Protein AF-B8C5L3-F1 (afdb_monomer_lite)

Radius of gyration: 21.25 Å; chains: 1; bounding box: 44×65×57 Å

Foldseek 3Di:
DLVVVQCVLVVVVVVPPDDPDDPVRVVVVVVVVVVVVVVLQVCCCVPVVDPPVQVSLVVVVVVVLQQPDPVPPDDDDDDVVPDPSQDKAKAKEFLDQADDPVCCPPPVCVVCVVVVRVVSVVVQVVLVPDPDRHHYHNDDDLVNVQVQLQDPQKKKKFKFQVCLLQDPPPPPPDDDDDDDPDPPPPPDTDIFIKMFNHKDLDPVLVVQQVVSDNDPDPLPDSIWTWIDGVVPPRDIHTHGSVSRVCRLPDPPRSSIMMMIGRDDD

Structure (mmCIF, N/CA/C/O backbone):
data_AF-B8C5L3-F1
#
_entry.id   AF-B8C5L3-F1
#
loop_
_atom_site.group_PDB
_atom_site.id
_atom_site.type_symbol
_atom_site.label_atom_id
_atom_site.label_alt_id
_atom_site.label_comp_id
_atom_site.label_asym_id
_atom_site.label_entity_id
_atom_site.label_seq_id
_atom_site.pdbx_PDB_ins_code
_atom_site.Cartn_x
_atom_site.Cartn_y
_atom_site.Cartn_z
_atom_site.occupancy
_atom_site.B_iso_or_equiv
_atom_site.auth_seq_id
_atom_site.auth_comp_id
_atom_site.auth_asym_id
_atom_site.auth_atom_id
_atom_site.pdbx_PDB_model_num
ATOM 1 N N . MET A 1 1 ? -6.303 -7.642 16.955 1.00 32.31 1 MET A N 1
ATOM 2 C CA . MET A 1 1 ? -5.004 -8.244 17.330 1.00 32.31 1 MET A CA 1
ATOM 3 C C . MET A 1 1 ? -3.845 -7.453 16.753 1.00 32.31 1 MET A C 1
ATOM 5 O O . MET A 1 1 ? -3.130 -6.898 17.554 1.00 32.31 1 MET A O 1
ATOM 9 N N . ILE A 1 2 ? -3.718 -7.249 15.437 1.00 29.06 2 ILE A N 1
ATOM 10 C CA . ILE A 1 2 ? -2.648 -6.394 14.865 1.00 29.06 2 ILE A CA 1
ATOM 11 C C . ILE A 1 2 ? -2.724 -4.934 15.353 1.00 29.06 2 ILE A C 1
ATOM 13 O O . ILE A 1 2 ? -1.724 -4.358 15.757 1.00 29.06 2 ILE A O 1
ATOM 17 N N . LEU A 1 3 ? -3.929 -4.359 15.439 1.00 30.22 3 LEU A N 1
ATOM 18 C CA . LEU A 1 3 ? -4.162 -3.069 16.108 1.00 30.22 3 LEU A CA 1
ATOM 19 C C . LEU A 1 3 ? -3.767 -3.067 17.597 1.00 30.22 3 LEU A C 1
ATOM 21 O O . LEU A 1 3 ? -3.409 -2.023 18.122 1.00 30.22 3 LEU A O 1
ATOM 25 N N . HIS A 1 4 ? -3.824 -4.219 18.274 1.00 33.34 4 HIS A N 1
ATOM 26 C CA . HIS A 1 4 ? -3.345 -4.365 19.651 1.00 33.34 4 HIS A CA 1
ATOM 27 C C . HIS A 1 4 ? -1.810 -4.453 19.681 1.00 33.34 4 HIS A C 1
ATOM 29 O O . HIS A 1 4 ? -1.216 -3.799 20.527 1.00 33.34 4 HIS A O 1
ATOM 35 N N . TRP A 1 5 ? -1.196 -5.154 18.717 1.00 31.75 5 TRP A N 1
ATOM 36 C CA . TRP A 1 5 ? 0.258 -5.269 18.521 1.00 31.75 5 TRP A CA 1
ATOM 37 C C . TRP A 1 5 ? 0.921 -3.928 18.174 1.00 31.75 5 TRP A C 1
ATOM 39 O O . TRP A 1 5 ? 2.041 -3.663 18.584 1.00 31.75 5 TRP A O 1
ATOM 49 N N . LEU A 1 6 ? 0.216 -3.046 17.455 1.00 31.67 6 LEU A N 1
ATOM 50 C CA . LEU A 1 6 ? 0.706 -1.704 17.114 1.00 31.67 6 LEU A CA 1
ATOM 51 C C . LEU A 1 6 ? 0.367 -0.641 18.176 1.00 31.67 6 LEU A C 1
ATOM 53 O O . LEU A 1 6 ? 1.009 0.408 18.203 1.00 31.67 6 LEU A O 1
ATOM 57 N N . ARG A 1 7 ? -0.629 -0.889 19.044 1.00 34.06 7 ARG A N 1
ATOM 58 C CA . ARG A 1 7 ? -0.987 0.002 20.168 1.00 34.06 7 ARG A CA 1
ATOM 59 C C . ARG A 1 7 ? -0.138 -0.224 21.418 1.00 34.06 7 ARG A C 1
ATOM 61 O O . ARG A 1 7 ? 0.075 0.728 22.159 1.00 34.06 7 ARG A O 1
ATOM 68 N N . THR A 1 8 ? 0.396 -1.424 21.646 1.00 35.94 8 THR A N 1
ATOM 69 C CA . THR A 1 8 ? 1.257 -1.719 22.811 1.00 35.94 8 THR A CA 1
ATOM 70 C C . THR A 1 8 ? 2.511 -0.839 22.871 1.00 35.94 8 THR A C 1
ATOM 72 O O . THR A 1 8 ? 2.948 -0.472 23.960 1.00 35.94 8 THR A O 1
ATOM 75 N N . ASP A 1 9 ? 3.023 -0.379 21.727 1.00 37.62 9 ASP A N 1
ATOM 76 C CA . ASP A 1 9 ? 4.113 0.609 21.676 1.00 37.62 9 ASP A CA 1
ATOM 77 C C . ASP A 1 9 ? 3.671 2.033 22.044 1.00 37.62 9 ASP A C 1
ATOM 79 O O . ASP A 1 9 ? 4.483 2.858 22.470 1.00 37.62 9 ASP A O 1
ATOM 83 N N . THR A 1 10 ? 2.384 2.345 21.880 1.00 39.00 10 THR A N 1
ATOM 84 C CA . THR A 1 10 ? 1.815 3.662 22.198 1.00 39.00 10 THR A CA 1
ATOM 85 C C . THR A 1 10 ? 1.387 3.744 23.664 1.00 39.00 10 THR A C 1
ATOM 87 O O . THR A 1 10 ? 1.669 4.748 24.317 1.00 39.00 10 THR A O 1
ATOM 90 N N . ASP A 1 11 ? 0.819 2.668 24.214 1.00 40.22 11 ASP A N 1
ATOM 91 C CA . ASP A 1 11 ? 0.394 2.586 25.621 1.00 40.22 11 ASP A CA 1
ATOM 92 C C . ASP A 1 11 ? 1.587 2.482 26.595 1.00 40.22 11 ASP A C 1
ATOM 94 O O . ASP A 1 11 ? 1.496 2.905 27.748 1.00 40.22 11 ASP A O 1
ATOM 98 N N . ASN A 1 12 ? 2.768 2.063 26.122 1.00 38.41 12 ASN A N 1
ATOM 99 C CA . ASN A 1 12 ? 4.022 2.170 26.880 1.00 38.41 12 ASN A CA 1
ATOM 100 C C . ASN A 1 12 ? 4.461 3.627 27.157 1.00 38.41 12 ASN A C 1
ATOM 102 O O . ASN A 1 12 ? 5.391 3.849 27.935 1.00 38.41 12 ASN A O 1
ATOM 106 N N . GLN A 1 13 ? 3.792 4.642 26.590 1.00 44.34 13 GLN A N 1
ATOM 107 C CA . GLN A 1 13 ? 3.989 6.035 27.010 1.00 44.34 13 GLN A CA 1
ATOM 108 C C . GLN A 1 13 ? 3.262 6.396 28.314 1.00 44.34 13 GLN A C 1
ATOM 110 O O . GLN A 1 13 ? 3.681 7.355 28.964 1.00 44.34 13 GLN A O 1
ATOM 115 N N . GLU A 1 14 ? 2.267 5.625 28.772 1.00 40.59 14 GLU A N 1
ATOM 116 C CA . GLU A 1 14 ? 1.667 5.837 30.103 1.00 40.59 14 GLU A CA 1
ATOM 117 C C . GLU A 1 14 ? 2.561 5.336 31.254 1.00 40.59 14 GLU A C 1
ATOM 119 O O . GLU A 1 14 ? 2.356 5.705 32.413 1.00 40.59 14 GLU A O 1
ATOM 124 N N . LEU A 1 15 ? 3.636 4.600 30.945 1.00 40.38 15 LEU A N 1
ATOM 125 C CA . LEU A 1 15 ? 4.707 4.260 31.890 1.00 40.38 15 LEU A CA 1
ATOM 126 C C . LEU A 1 15 ? 5.777 5.359 32.035 1.00 40.38 15 LEU A C 1
ATOM 128 O O . LEU A 1 15 ? 6.703 5.204 32.830 1.00 40.38 15 LEU A O 1
ATOM 132 N N . LYS A 1 16 ? 5.622 6.530 31.392 1.00 45.19 16 LYS A N 1
ATOM 133 C CA . LYS A 1 16 ? 6.432 7.739 31.672 1.00 45.19 16 LYS A CA 1
ATOM 134 C C . LYS A 1 16 ? 6.068 8.420 33.002 1.00 45.19 16 LYS A C 1
ATOM 136 O O . LYS A 1 16 ? 6.061 9.646 33.113 1.00 45.19 16 LYS A O 1
ATOM 141 N N . LYS A 1 17 ? 5.810 7.642 34.052 1.00 44.53 17 LYS A N 1
ATOM 142 C CA . LYS A 1 17 ? 5.879 8.135 35.429 1.00 44.53 17 LYS A CA 1
ATOM 143 C C . LYS A 1 17 ? 7.290 7.896 35.969 1.00 44.53 17 LYS A C 1
ATOM 145 O O . LYS A 1 17 ? 7.552 6.887 36.605 1.00 44.53 17 LYS A O 1
ATOM 150 N N . GLY A 1 18 ? 8.169 8.876 35.751 1.00 48.59 18 GLY A N 1
ATOM 151 C CA . GLY A 1 18 ? 9.203 9.211 36.738 1.00 48.59 18 GLY A CA 1
ATOM 152 C C . GLY A 1 18 ? 10.613 8.637 36.585 1.00 48.59 18 GLY A C 1
ATOM 153 O O . GLY A 1 18 ? 11.328 8.636 37.580 1.00 48.59 18 GLY A O 1
ATOM 154 N N . ASN A 1 19 ? 11.058 8.215 35.399 1.00 50.31 19 ASN A N 1
ATOM 155 C CA . ASN A 1 19 ? 12.483 7.925 35.196 1.00 50.31 19 ASN A CA 1
ATOM 156 C C . ASN A 1 19 ? 13.196 9.167 34.645 1.00 50.31 19 ASN A C 1
ATOM 158 O O . ASN A 1 19 ? 13.163 9.431 33.445 1.00 50.31 19 ASN A O 1
ATOM 162 N N . ASN A 1 20 ? 13.818 9.938 35.542 1.00 64.06 20 ASN A N 1
ATOM 163 C CA . ASN A 1 20 ? 14.815 10.947 35.187 1.00 64.06 20 ASN A CA 1
ATOM 164 C C . ASN A 1 20 ? 16.084 10.216 34.730 1.00 64.06 20 ASN A C 1
ATOM 166 O O . ASN A 1 20 ? 16.985 10.000 35.537 1.00 64.06 20 ASN A O 1
ATOM 170 N N . LEU A 1 21 ? 16.112 9.783 33.470 1.00 72.69 21 LEU A N 1
ATOM 171 C CA . LEU A 1 21 ? 17.348 9.327 32.839 1.00 72.69 21 LEU A CA 1
ATOM 172 C C . LEU A 1 21 ? 18.332 10.497 32.810 1.00 72.69 21 LEU A C 1
ATOM 174 O O . LEU A 1 21 ? 17.928 11.636 32.546 1.00 72.69 21 LEU A O 1
ATOM 178 N N . THR A 1 22 ? 19.598 10.229 33.110 1.00 84.75 22 THR A N 1
ATOM 179 C CA . THR A 1 22 ? 20.646 11.242 32.952 1.00 84.75 22 THR A CA 1
ATOM 180 C C . THR A 1 22 ? 20.885 11.515 31.466 1.00 84.75 22 THR A C 1
ATOM 182 O O . THR A 1 22 ? 20.567 10.685 30.611 1.00 84.75 22 THR A O 1
ATOM 185 N N . ASP A 1 23 ? 21.446 12.681 31.137 1.00 81.44 23 ASP A N 1
ATOM 186 C CA . ASP A 1 23 ? 21.795 13.016 29.749 1.00 81.44 23 ASP A CA 1
ATOM 187 C C . ASP A 1 23 ? 22.725 11.945 29.138 1.00 81.44 23 ASP A C 1
ATOM 189 O O . ASP A 1 23 ? 22.491 11.499 28.018 1.00 81.44 23 ASP A O 1
ATOM 193 N N . ASP A 1 24 ? 23.657 11.404 29.933 1.00 83.31 24 ASP A N 1
ATOM 194 C CA . ASP A 1 24 ? 24.550 10.306 29.532 1.00 83.31 24 ASP A CA 1
ATOM 195 C C . ASP A 1 24 ? 23.800 9.004 29.171 1.00 83.31 24 ASP A C 1
ATOM 197 O O . ASP A 1 24 ? 24.206 8.269 28.268 1.00 83.31 24 ASP A O 1
ATOM 201 N N . GLU A 1 25 ? 22.699 8.686 29.863 1.00 82.31 25 GLU A N 1
ATOM 202 C CA . GLU A 1 25 ? 21.886 7.497 29.567 1.00 82.31 25 GLU A CA 1
ATOM 203 C C . GLU A 1 25 ? 21.057 7.679 28.290 1.00 82.31 25 GLU A C 1
ATOM 205 O O . GLU A 1 25 ? 20.865 6.722 27.534 1.00 82.31 25 GLU A O 1
ATOM 210 N N . ASN A 1 26 ? 20.585 8.901 28.024 1.00 75.06 26 ASN A N 1
ATOM 211 C CA . ASN A 1 26 ? 19.894 9.222 26.776 1.00 75.06 26 ASN A CA 1
ATOM 212 C C . ASN A 1 26 ? 20.846 9.151 25.577 1.00 75.06 26 ASN A C 1
ATOM 214 O O . ASN A 1 26 ? 20.480 8.562 24.558 1.00 75.06 26 ASN A O 1
ATOM 218 N N . ASP A 1 27 ? 22.064 9.675 25.713 1.00 81.06 27 ASP A N 1
ATOM 219 C CA . ASP A 1 27 ? 23.077 9.632 24.655 1.00 81.06 27 ASP A CA 1
ATOM 220 C C . ASP A 1 27 ? 23.478 8.185 24.330 1.00 81.06 27 ASP A C 1
ATOM 222 O O . ASP A 1 27 ? 23.465 7.782 23.166 1.00 81.06 27 ASP A O 1
ATOM 226 N N . ALA A 1 28 ? 23.689 7.343 25.348 1.00 81.94 28 ALA A N 1
ATOM 227 C CA . ALA A 1 28 ? 23.986 5.924 25.144 1.00 81.94 28 ALA A CA 1
ATOM 228 C C . ALA A 1 28 ? 22.843 5.156 24.445 1.00 81.94 28 ALA A C 1
ATOM 230 O O . ALA A 1 28 ? 23.089 4.232 23.662 1.00 81.94 28 ALA A O 1
ATOM 231 N N . LEU A 1 29 ? 21.582 5.515 24.713 1.00 71.38 29 LEU A N 1
ATOM 232 C CA . LEU A 1 29 ? 20.425 4.928 24.030 1.00 71.38 29 LEU A CA 1
ATOM 233 C C . LEU A 1 29 ? 20.335 5.371 22.566 1.00 71.38 29 LEU A C 1
ATOM 235 O O . LEU A 1 29 ? 19.998 4.549 21.709 1.00 71.38 29 LEU A O 1
ATOM 239 N N . ILE A 1 30 ? 20.639 6.638 22.280 1.00 73.38 30 ILE A N 1
ATOM 240 C CA . ILE A 1 30 ? 20.675 7.181 20.917 1.00 73.38 30 ILE A CA 1
ATOM 241 C C . ILE A 1 30 ? 21.791 6.510 20.113 1.00 73.38 30 ILE A C 1
ATOM 243 O O . ILE A 1 30 ? 21.533 6.029 19.009 1.00 73.38 30 ILE A O 1
ATOM 247 N N . ASP A 1 31 ? 22.992 6.396 20.676 1.00 77.81 31 ASP A N 1
ATOM 248 C CA . ASP A 1 31 ? 24.128 5.744 20.019 1.00 77.81 31 ASP A CA 1
ATOM 249 C C . ASP A 1 31 ? 23.832 4.278 19.708 1.00 77.81 31 ASP A C 1
ATOM 251 O O . ASP A 1 31 ? 24.015 3.828 18.577 1.00 77.81 31 ASP A O 1
ATOM 255 N N . LYS A 1 32 ? 23.256 3.545 20.666 1.00 76.06 32 LYS A N 1
ATOM 256 C CA . LYS A 1 32 ? 22.853 2.153 20.448 1.00 76.06 32 LYS A CA 1
ATOM 257 C C . LYS A 1 32 ? 21.780 2.014 19.363 1.00 76.06 32 LYS A C 1
ATOM 259 O O . LYS A 1 32 ? 21.830 1.069 18.575 1.00 76.06 32 LYS A O 1
ATOM 264 N N . ALA A 1 33 ? 20.809 2.928 19.311 1.00 65.00 33 ALA A N 1
ATOM 2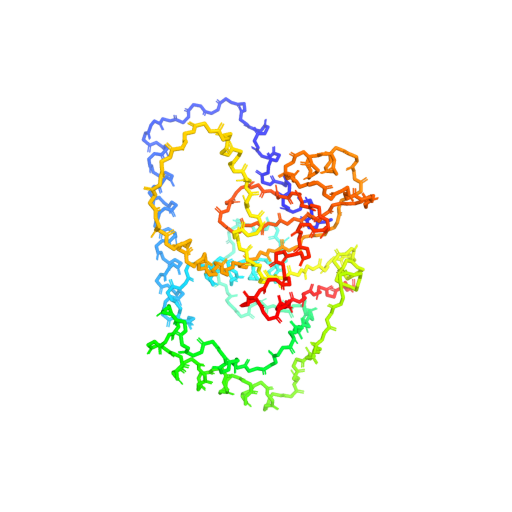65 C CA . ALA A 1 33 ? 19.790 2.938 18.261 1.00 65.00 33 ALA A CA 1
ATOM 266 C C . ALA A 1 33 ? 20.406 3.215 16.879 1.00 65.00 33 ALA A C 1
ATOM 268 O O . ALA A 1 33 ? 20.063 2.537 15.909 1.00 65.00 33 ALA A O 1
ATOM 269 N N . ASN A 1 34 ? 21.359 4.146 16.802 1.00 66.25 34 ASN A N 1
ATOM 270 C CA . ASN A 1 34 ? 22.087 4.465 15.575 1.00 66.25 34 ASN A CA 1
ATOM 271 C C . ASN A 1 34 ? 22.960 3.290 15.102 1.00 66.25 34 ASN A C 1
ATOM 273 O O . ASN A 1 34 ? 23.005 3.004 13.906 1.00 66.25 34 ASN A O 1
ATOM 277 N N . GLU A 1 35 ? 23.627 2.577 16.017 1.00 75.00 35 GLU A N 1
ATOM 278 C CA . GLU A 1 35 ? 24.417 1.379 15.700 1.00 75.00 35 GLU A CA 1
ATOM 279 C C . GLU A 1 35 ? 23.550 0.241 15.149 1.00 75.00 35 GLU A C 1
ATOM 281 O O . GLU A 1 35 ? 23.911 -0.373 14.141 1.00 75.00 35 GLU A O 1
ATOM 286 N N . LEU A 1 36 ? 22.395 -0.017 15.773 1.00 67.69 36 LEU A N 1
ATOM 287 C CA . LEU A 1 36 ? 21.408 -0.988 15.286 1.00 67.69 36 LEU A CA 1
ATOM 288 C C . LEU A 1 36 ? 20.934 -0.624 13.875 1.00 67.69 36 LEU A C 1
ATOM 290 O O . LEU A 1 36 ? 21.033 -1.449 12.966 1.00 67.69 36 LEU A O 1
ATOM 294 N N . GLN A 1 37 ? 20.534 0.633 13.670 1.00 64.00 37 GLN A N 1
ATOM 295 C CA . GLN A 1 37 ? 20.099 1.126 12.364 1.00 64.00 37 GLN A CA 1
ATOM 296 C C . GLN A 1 37 ? 21.215 1.023 11.309 1.00 64.00 37 GLN A C 1
ATOM 298 O O . GLN A 1 37 ? 20.968 0.689 10.148 1.00 64.00 37 GLN A O 1
ATOM 303 N N . HIS A 1 38 ? 22.469 1.287 11.684 1.00 71.81 38 HIS A N 1
ATOM 304 C CA . HIS A 1 38 ? 23.610 1.139 10.784 1.00 71.81 38 HIS A CA 1
ATOM 305 C C . HIS A 1 38 ? 23.859 -0.328 10.405 1.00 71.81 38 HIS A C 1
ATOM 307 O O . HIS A 1 38 ? 24.056 -0.632 9.226 1.00 71.81 38 HIS A O 1
ATOM 313 N N . ALA A 1 39 ? 23.819 -1.243 11.376 1.00 70.69 39 ALA A N 1
ATOM 314 C CA . ALA A 1 39 ? 24.000 -2.672 11.138 1.00 70.69 39 ALA A CA 1
ATOM 315 C C . ALA A 1 39 ? 22.904 -3.248 10.222 1.00 70.69 39 ALA A C 1
ATOM 317 O O . ALA A 1 39 ? 23.218 -3.998 9.292 1.00 70.69 39 ALA A O 1
ATOM 318 N N . GLU A 1 40 ? 21.647 -2.848 10.430 1.00 61.69 40 GLU A N 1
ATOM 319 C CA . GLU A 1 40 ? 20.509 -3.206 9.572 1.00 61.69 40 GLU A CA 1
ATOM 320 C C . GLU A 1 40 ? 20.707 -2.698 8.137 1.00 61.69 40 GLU A C 1
ATOM 322 O O . GLU A 1 40 ? 20.600 -3.470 7.180 1.00 61.69 40 GLU A O 1
ATOM 327 N N . ASN A 1 41 ? 21.107 -1.432 7.978 1.00 57.19 41 ASN A N 1
ATOM 328 C CA . ASN A 1 41 ? 21.406 -0.842 6.671 1.00 57.19 41 ASN A CA 1
ATOM 329 C C . ASN A 1 41 ? 22.510 -1.601 5.918 1.00 57.19 41 ASN A C 1
ATOM 331 O O . ASN A 1 41 ? 22.390 -1.858 4.717 1.00 57.19 41 ASN A O 1
ATOM 335 N N . VAL A 1 42 ? 23.589 -1.981 6.608 1.00 68.25 42 VAL A N 1
ATOM 336 C CA . VAL A 1 42 ? 24.700 -2.739 6.012 1.00 68.25 42 VAL A CA 1
ATOM 337 C C . VAL A 1 42 ? 24.260 -4.147 5.607 1.00 68.25 42 VAL A C 1
ATOM 339 O O . VAL A 1 42 ? 24.597 -4.596 4.508 1.00 68.25 42 VAL A O 1
ATOM 342 N N . TRP A 1 43 ? 23.498 -4.843 6.457 1.00 69.62 43 TRP A N 1
ATOM 343 C CA . TRP A 1 43 ? 22.955 -6.164 6.139 1.00 69.62 43 TRP A CA 1
ATOM 344 C C . TRP A 1 43 ? 22.053 -6.103 4.899 1.00 69.62 43 TRP A C 1
ATOM 346 O O . TRP A 1 43 ? 22.265 -6.851 3.945 1.00 69.62 43 TRP A O 1
ATOM 356 N N . MET A 1 44 ? 21.125 -5.151 4.841 1.00 53.34 44 MET A N 1
ATOM 357 C CA . MET A 1 44 ? 20.193 -5.007 3.721 1.00 53.34 44 MET A CA 1
ATOM 358 C C . MET A 1 44 ? 20.878 -4.673 2.399 1.00 53.34 44 MET A C 1
ATOM 360 O O . MET A 1 44 ? 20.590 -5.309 1.382 1.00 53.34 44 MET A O 1
ATOM 364 N N . LYS A 1 45 ? 21.830 -3.732 2.398 1.00 57.09 45 LYS A N 1
ATOM 365 C CA . LYS A 1 45 ? 22.620 -3.438 1.193 1.00 57.09 45 LYS A CA 1
ATOM 366 C C . LYS A 1 45 ? 23.367 -4.676 0.706 1.00 57.09 45 LYS A C 1
ATOM 368 O O . LYS A 1 45 ? 23.445 -4.916 -0.496 1.00 57.09 45 LYS A O 1
ATOM 373 N N . LYS A 1 46 ? 23.894 -5.476 1.636 1.00 60.78 46 LYS A N 1
ATOM 374 C CA . LYS A 1 46 ? 24.673 -6.676 1.323 1.00 60.78 46 LYS A CA 1
ATOM 375 C C . LYS A 1 46 ? 23.818 -7.845 0.826 1.00 60.78 46 LYS A C 1
ATOM 377 O O . LYS A 1 46 ? 24.257 -8.544 -0.082 1.00 60.78 46 LYS A O 1
ATOM 382 N N . TYR A 1 47 ? 22.654 -8.088 1.427 1.00 50.31 47 TYR A N 1
ATOM 383 C CA . TYR A 1 47 ? 21.863 -9.302 1.183 1.00 50.31 47 TYR A CA 1
ATOM 384 C C . TYR A 1 47 ? 20.614 -9.066 0.332 1.00 50.31 47 TYR A C 1
ATOM 386 O O . TYR A 1 47 ? 20.275 -9.923 -0.478 1.00 50.31 47 TYR A O 1
ATOM 394 N N . VAL A 1 48 ? 19.958 -7.912 0.469 1.00 52.19 48 VAL A N 1
ATOM 395 C CA . VAL A 1 48 ? 18.778 -7.549 -0.337 1.00 52.19 48 VAL A CA 1
ATOM 396 C C . VAL A 1 48 ? 19.174 -6.737 -1.575 1.00 52.19 48 VAL A C 1
ATOM 398 O O . VAL A 1 48 ? 18.438 -6.714 -2.558 1.00 52.19 48 VAL A O 1
ATOM 401 N N . GLY A 1 49 ? 20.363 -6.122 -1.575 1.00 48.22 49 GLY A N 1
ATOM 402 C CA . GLY A 1 49 ? 20.910 -5.431 -2.747 1.00 48.22 49 GLY A CA 1
ATOM 403 C C . GLY A 1 49 ? 20.167 -4.141 -3.093 1.00 48.22 49 GLY A C 1
ATOM 404 O O . GLY A 1 49 ? 20.142 -3.735 -4.252 1.00 48.22 49 GLY A O 1
ATOM 405 N N . THR A 1 50 ? 19.536 -3.515 -2.099 1.00 48.91 50 THR A N 1
ATOM 406 C CA . THR A 1 50 ? 18.761 -2.280 -2.253 1.00 48.91 50 THR A CA 1
ATOM 407 C C . THR A 1 50 ? 19.383 -1.148 -1.442 1.00 48.91 50 THR A C 1
ATOM 409 O O . THR A 1 50 ? 19.798 -1.344 -0.300 1.00 48.91 50 THR A O 1
ATOM 412 N N . GLU A 1 51 ? 19.444 0.047 -2.029 1.00 48.34 51 GLU A N 1
ATOM 413 C CA . GLU A 1 51 ? 19.764 1.288 -1.308 1.00 48.34 51 GLU A CA 1
ATOM 414 C C . GLU A 1 51 ? 18.507 2.026 -0.831 1.00 48.34 51 GLU A C 1
ATOM 416 O O . GLU A 1 51 ? 18.603 3.042 -0.142 1.00 48.34 51 GLU A O 1
ATOM 421 N N . SER A 1 52 ? 17.323 1.516 -1.185 1.00 49.59 52 SER A N 1
ATOM 422 C CA . SER A 1 52 ? 16.055 2.081 -0.746 1.00 49.59 52 SER A CA 1
ATOM 423 C C . SER A 1 52 ? 15.832 1.743 0.723 1.00 49.59 52 SER A C 1
ATOM 425 O O . SER A 1 52 ? 15.495 0.607 1.061 1.00 49.59 52 SER A O 1
ATOM 427 N N . VAL A 1 53 ? 15.976 2.751 1.585 1.00 47.34 53 VAL A N 1
ATOM 428 C CA . VAL A 1 53 ? 15.638 2.685 3.020 1.00 47.34 53 VAL A CA 1
ATOM 429 C C . VAL A 1 53 ? 14.211 2.150 3.227 1.00 47.34 53 VAL A C 1
ATOM 431 O O . VAL A 1 53 ? 13.942 1.413 4.163 1.00 47.34 53 VAL A O 1
ATOM 434 N N . TRP A 1 54 ? 13.309 2.388 2.276 1.00 50.06 54 TRP A N 1
ATOM 435 C CA . TRP A 1 54 ? 11.928 1.907 2.329 1.00 50.06 54 TRP A CA 1
ATOM 436 C C . TRP A 1 54 ? 11.790 0.397 2.128 1.00 50.06 54 TRP A C 1
ATOM 438 O O . TRP A 1 54 ? 10.906 -0.227 2.708 1.00 50.06 54 TRP A O 1
ATOM 448 N N . THR A 1 55 ? 12.666 -0.217 1.328 1.00 56.22 55 THR A N 1
ATOM 449 C CA . THR A 1 55 ? 12.712 -1.681 1.199 1.00 56.22 55 THR A CA 1
ATOM 450 C C . THR A 1 55 ? 13.241 -2.322 2.484 1.00 56.22 55 THR A C 1
ATOM 452 O O . THR A 1 55 ? 12.830 -3.429 2.816 1.00 56.22 55 THR A O 1
ATOM 455 N N . ILE A 1 56 ? 14.107 -1.618 3.223 1.00 54.56 56 ILE A N 1
ATOM 456 C CA . ILE A 1 56 ? 14.624 -2.038 4.534 1.00 54.56 56 ILE A CA 1
ATOM 457 C C . ILE A 1 56 ? 13.489 -2.144 5.539 1.00 54.56 56 ILE A C 1
ATOM 459 O O . ILE A 1 56 ? 13.236 -3.231 6.056 1.00 54.56 56 ILE A O 1
ATOM 463 N N . ASP A 1 57 ? 12.741 -1.061 5.724 1.00 51.91 57 ASP A N 1
ATOM 464 C CA . ASP A 1 57 ? 11.634 -1.043 6.679 1.00 51.91 57 ASP A CA 1
ATOM 465 C C . ASP A 1 57 ? 10.559 -2.078 6.331 1.00 51.91 57 ASP A C 1
ATOM 467 O O . ASP A 1 57 ? 9.978 -2.702 7.213 1.00 51.91 57 ASP A O 1
ATOM 471 N N . LEU A 1 58 ? 10.313 -2.301 5.039 1.00 61.19 58 LEU A N 1
ATOM 472 C CA . LEU A 1 58 ? 9.310 -3.244 4.556 1.00 61.19 58 LEU A CA 1
ATOM 473 C C . LEU A 1 58 ? 9.709 -4.702 4.790 1.00 61.19 58 LEU A C 1
ATOM 475 O O . LEU A 1 58 ? 8.870 -5.497 5.202 1.00 61.19 58 LEU A O 1
ATOM 479 N N . VAL A 1 59 ? 10.981 -5.049 4.579 1.00 62.03 59 VAL A N 1
ATOM 480 C CA . VAL A 1 59 ? 11.513 -6.384 4.892 1.00 62.03 59 VAL A CA 1
ATOM 481 C C . VAL A 1 59 ? 11.531 -6.624 6.398 1.00 62.03 59 VAL A C 1
ATOM 483 O O . VAL A 1 59 ? 11.115 -7.694 6.830 1.00 62.03 59 VAL A O 1
ATOM 486 N N . MET A 1 60 ? 11.938 -5.638 7.201 1.00 61.28 60 MET A N 1
ATOM 487 C CA . MET A 1 60 ? 11.923 -5.751 8.665 1.00 61.28 60 MET A CA 1
ATOM 488 C C . MET A 1 60 ? 10.494 -5.877 9.208 1.00 61.28 60 MET A C 1
ATOM 490 O O . MET A 1 60 ? 10.226 -6.684 10.098 1.00 61.28 60 MET A O 1
ATOM 494 N N . LEU A 1 61 ? 9.546 -5.129 8.639 1.00 59.03 61 LEU A N 1
ATOM 495 C CA . LEU A 1 61 ? 8.130 -5.208 8.994 1.00 59.03 61 LEU A CA 1
ATOM 496 C C . LEU A 1 61 ? 7.528 -6.560 8.603 1.00 59.03 61 LEU A C 1
ATOM 498 O O . LEU A 1 61 ? 6.831 -7.172 9.411 1.00 59.03 61 LEU A O 1
ATOM 502 N N . LEU A 1 62 ? 7.833 -7.049 7.397 1.00 68.06 62 LEU A N 1
ATOM 503 C CA . LEU A 1 62 ? 7.485 -8.397 6.946 1.00 68.06 62 LEU A CA 1
ATOM 504 C C . LEU A 1 62 ? 8.043 -9.452 7.891 1.00 68.06 62 LEU A C 1
ATOM 506 O O . LEU A 1 62 ? 7.312 -10.333 8.329 1.00 68.06 62 LEU A O 1
ATOM 510 N N . GLU A 1 63 ? 9.322 -9.349 8.232 1.00 66.94 63 GLU A N 1
ATOM 511 C CA . GLU A 1 63 ? 9.975 -10.262 9.153 1.00 66.94 63 GLU A CA 1
ATOM 512 C C . GLU A 1 63 ? 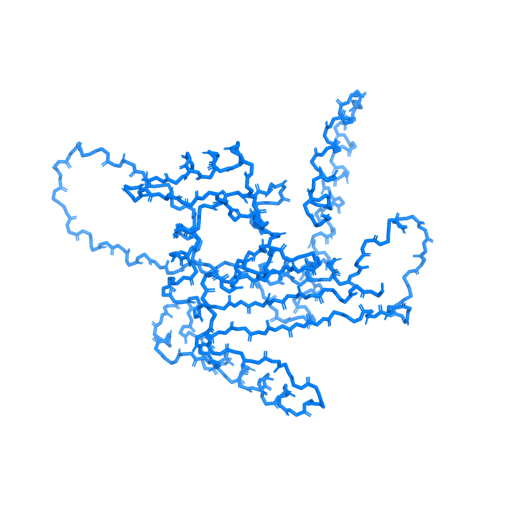9.287 -10.249 10.520 1.00 66.94 63 GLU A C 1
ATOM 514 O O . GLU A 1 63 ? 8.975 -11.312 11.047 1.00 66.94 63 GLU A O 1
ATOM 519 N N . HIS A 1 64 ? 8.976 -9.080 11.076 1.00 64.50 64 HIS A N 1
ATOM 520 C CA . HIS A 1 64 ? 8.284 -8.979 12.359 1.00 64.50 64 HIS A CA 1
ATOM 521 C C . HIS A 1 64 ? 6.881 -9.610 12.316 1.00 64.50 64 HIS A C 1
ATOM 523 O O . HIS A 1 64 ? 6.514 -10.373 13.211 1.00 64.50 64 HIS A O 1
ATOM 529 N N . ILE A 1 65 ? 6.122 -9.366 11.239 1.00 61.59 65 ILE A N 1
ATOM 530 C CA . ILE A 1 65 ? 4.805 -9.983 11.010 1.00 61.59 65 ILE A CA 1
ATOM 531 C C . ILE A 1 65 ? 4.926 -11.510 10.915 1.00 61.59 65 ILE A C 1
ATOM 533 O O . ILE A 1 65 ? 4.123 -12.230 11.511 1.00 61.59 65 ILE A O 1
ATOM 537 N N . LEU A 1 66 ? 5.933 -12.008 10.192 1.00 64.69 66 LEU A N 1
ATOM 538 C CA . LEU A 1 66 ? 6.173 -13.438 9.989 1.00 64.69 66 LEU A CA 1
ATOM 539 C C . LEU A 1 66 ? 6.701 -14.137 11.249 1.00 64.69 66 LEU A C 1
ATOM 541 O O . LEU A 1 66 ? 6.378 -15.300 11.473 1.00 64.69 66 LEU A O 1
ATOM 545 N N . ARG A 1 67 ? 7.476 -13.436 12.084 1.00 63.62 67 ARG A N 1
ATOM 546 C CA . ARG A 1 67 ? 7.979 -13.937 13.373 1.00 63.62 67 ARG A CA 1
ATOM 547 C C . ARG A 1 67 ? 6.879 -14.065 14.424 1.00 63.62 67 ARG A C 1
ATOM 549 O O . ARG A 1 67 ? 7.061 -14.806 15.382 1.00 63.62 67 ARG A O 1
ATOM 556 N N . GLY A 1 68 ? 5.742 -13.393 14.223 1.00 57.44 68 GLY A N 1
ATOM 557 C CA . GLY A 1 68 ? 4.515 -13.636 14.968 1.00 57.44 68 GLY A CA 1
ATOM 558 C C . GLY A 1 68 ? 4.680 -13.549 16.483 1.00 57.44 68 GLY A C 1
ATOM 559 O O . GLY A 1 68 ? 4.285 -14.494 17.146 1.00 57.44 68 GLY A O 1
ATOM 560 N N . ASP A 1 69 ? 5.239 -12.446 16.984 1.00 52.66 69 ASP A N 1
ATOM 561 C CA . ASP A 1 69 ? 5.265 -11.994 18.388 1.00 52.66 69 ASP A CA 1
ATOM 562 C C . ASP A 1 69 ? 5.088 -13.093 19.463 1.00 52.66 69 ASP A C 1
ATOM 564 O O . ASP A 1 69 ? 4.117 -13.117 20.223 1.00 52.66 69 ASP A O 1
ATOM 568 N N . GLU A 1 70 ? 6.041 -14.026 19.548 1.00 52.38 70 GLU A N 1
ATOM 569 C CA . GLU A 1 70 ? 6.323 -14.639 20.842 1.00 52.38 70 GLU A CA 1
ATOM 570 C C . GLU A 1 70 ? 7.096 -13.604 21.656 1.00 52.38 70 GLU A C 1
ATOM 572 O O . GLU A 1 70 ? 8.268 -13.332 21.397 1.00 52.38 70 GLU A O 1
ATOM 577 N N . HIS A 1 71 ? 6.424 -13.036 22.654 1.00 48.09 71 HIS A N 1
ATOM 578 C CA . HIS A 1 71 ? 6.906 -12.051 23.628 1.00 48.09 71 HIS A CA 1
ATOM 579 C C . HIS A 1 71 ? 8.155 -12.473 24.449 1.00 48.09 71 HIS A C 1
ATOM 581 O O . HIS A 1 71 ? 8.460 -11.891 25.490 1.00 48.09 71 HIS A O 1
ATOM 587 N N . THR A 1 72 ? 8.926 -13.460 24.003 1.00 43.28 72 THR A N 1
ATOM 588 C CA . THR A 1 72 ? 10.135 -13.981 24.645 1.00 43.28 72 THR A CA 1
ATOM 589 C C . THR A 1 72 ? 11.378 -13.205 24.193 1.00 43.28 72 THR A C 1
ATOM 591 O O . THR A 1 72 ? 12.389 -13.772 23.788 1.00 43.28 72 THR A O 1
ATOM 594 N N . LEU A 1 73 ? 11.338 -11.873 24.289 1.00 44.44 73 LEU A N 1
ATOM 595 C CA . LEU A 1 73 ? 12.461 -10.983 23.947 1.00 44.44 73 LEU A CA 1
ATOM 596 C C . LEU A 1 73 ? 13.603 -10.992 24.985 1.00 44.44 73 LEU A C 1
ATOM 598 O O . LEU A 1 73 ? 14.527 -10.178 24.924 1.00 44.44 73 LEU A O 1
ATOM 602 N N . HIS A 1 74 ? 13.600 -11.945 25.918 1.00 45.12 74 HIS A N 1
ATOM 603 C CA . HIS A 1 74 ? 14.689 -12.133 26.864 1.00 45.12 74 HIS A CA 1
ATOM 604 C C . HIS A 1 74 ? 15.230 -13.573 26.831 1.00 45.12 74 HIS A C 1
ATOM 606 O O . HIS A 1 74 ? 14.607 -14.509 27.315 1.00 45.12 74 HIS A O 1
ATOM 612 N N . GLN A 1 75 ? 16.460 -13.682 26.306 1.00 42.69 75 GLN A N 1
ATOM 613 C CA . GLN A 1 75 ? 17.505 -14.683 26.598 1.00 42.69 75 GLN A CA 1
ATOM 614 C C . GLN A 1 75 ? 17.686 -15.955 25.758 1.00 42.69 75 GLN A C 1
ATOM 616 O O . GLN A 1 75 ? 18.672 -16.653 26.009 1.00 42.69 75 GLN A O 1
ATOM 621 N N . HIS A 1 76 ? 16.912 -16.242 24.712 1.00 39.97 76 HIS A N 1
ATOM 622 C CA . HIS A 1 76 ? 17.259 -17.391 23.864 1.00 39.97 76 HIS A CA 1
ATOM 623 C C . HIS A 1 76 ? 18.152 -17.009 22.678 1.00 39.97 76 HIS A C 1
ATOM 625 O O . HIS A 1 76 ? 17.823 -16.165 21.850 1.00 39.97 76 HIS A O 1
ATOM 631 N N . ARG A 1 77 ? 19.344 -17.627 22.660 1.00 46.69 77 ARG A N 1
ATOM 632 C CA . ARG A 1 77 ? 20.336 -17.588 21.579 1.00 46.69 77 ARG A CA 1
ATOM 633 C C . ARG A 1 77 ? 19.650 -17.710 20.217 1.00 46.69 77 ARG A C 1
ATOM 635 O O . ARG A 1 77 ? 18.843 -18.611 20.025 1.00 46.69 77 ARG A O 1
ATOM 642 N N . TYR A 1 78 ? 20.050 -16.836 19.295 1.00 46.78 78 TYR A N 1
ATOM 643 C CA . TYR A 1 78 ? 19.759 -16.912 17.864 1.00 46.78 78 TYR A CA 1
ATOM 644 C C . TYR A 1 78 ? 20.064 -18.330 17.348 1.00 46.78 78 TYR A C 1
ATOM 646 O O . TYR A 1 78 ? 21.228 -18.671 17.138 1.00 46.78 78 TYR A O 1
ATOM 654 N N . ASP A 1 79 ? 19.036 -19.155 17.160 1.00 51.66 79 ASP A N 1
ATOM 655 C CA . ASP A 1 79 ? 19.117 -20.367 16.350 1.00 51.66 79 ASP A CA 1
ATOM 656 C C . ASP A 1 79 ? 18.236 -20.172 15.107 1.00 51.66 79 ASP A C 1
ATOM 658 O O . ASP A 1 79 ? 17.016 -20.336 15.175 1.00 51.66 79 ASP A O 1
ATOM 662 N N . PRO A 1 80 ? 18.831 -19.790 13.962 1.00 51.38 80 PRO A N 1
ATOM 663 C CA . PRO A 1 80 ? 18.114 -19.597 12.703 1.00 51.38 80 PRO A CA 1
ATOM 664 C C . PRO A 1 80 ? 17.379 -20.851 12.205 1.00 51.38 80 PRO A C 1
ATOM 666 O O . PRO A 1 80 ? 16.541 -20.743 11.315 1.00 51.38 80 PRO A O 1
ATOM 669 N N . SER A 1 81 ? 17.689 -22.037 12.744 1.00 45.41 81 SER A N 1
ATOM 670 C CA . SER A 1 81 ? 17.099 -23.306 12.304 1.00 45.41 81 SER A CA 1
ATOM 671 C C . SER A 1 81 ? 15.772 -23.659 12.988 1.00 45.41 81 SER A C 1
ATOM 673 O O . SER A 1 81 ? 15.069 -24.554 12.520 1.00 45.41 81 SER A O 1
ATOM 675 N N . ALA A 1 82 ? 15.390 -22.935 14.047 1.00 48.28 82 ALA A N 1
ATOM 676 C CA . ALA A 1 82 ? 14.139 -23.149 14.780 1.00 48.28 82 ALA A CA 1
ATOM 677 C C . ALA A 1 82 ? 12.957 -22.306 14.259 1.00 48.28 82 ALA A C 1
ATOM 679 O O . ALA A 1 82 ? 11.848 -22.417 14.785 1.00 48.28 82 ALA A O 1
ATOM 680 N N . PHE A 1 83 ? 13.157 -21.482 13.221 1.00 49.25 83 PHE A N 1
ATOM 681 C CA . PHE A 1 83 ? 12.071 -20.739 12.582 1.00 49.25 83 PHE A CA 1
ATOM 682 C C . PHE A 1 83 ? 11.169 -21.694 11.797 1.00 49.25 83 PHE A C 1
ATOM 684 O O . PHE A 1 83 ? 11.357 -21.940 10.606 1.00 49.25 83 PHE A O 1
ATOM 691 N N . SER A 1 84 ? 10.143 -22.218 12.463 1.00 49.38 84 SER A N 1
ATOM 692 C CA . SER A 1 84 ? 8.970 -22.701 11.751 1.00 49.38 84 SER A CA 1
ATOM 693 C C . SER A 1 84 ? 8.267 -21.465 11.196 1.00 49.38 84 SER A C 1
ATOM 695 O O . SER A 1 84 ? 7.580 -20.760 11.933 1.00 49.38 84 SER A O 1
ATOM 697 N N . TYR A 1 85 ? 8.475 -21.163 9.909 1.00 53.59 85 TYR A N 1
ATOM 698 C CA . TYR A 1 85 ? 7.586 -20.291 9.139 1.00 53.59 85 TYR A CA 1
ATOM 699 C C . TYR A 1 85 ? 6.202 -20.950 9.129 1.00 53.59 85 TYR A C 1
ATOM 701 O O . TYR A 1 85 ? 5.821 -21.617 8.168 1.00 53.59 85 TYR A O 1
ATOM 709 N N . ALA A 1 86 ? 5.480 -20.857 10.241 1.00 49.69 86 ALA A N 1
ATOM 710 C CA . ALA A 1 86 ? 4.175 -21.458 10.409 1.00 49.69 86 ALA A CA 1
ATOM 711 C C . ALA A 1 86 ? 3.181 -20.691 9.523 1.00 49.69 86 ALA A C 1
ATOM 713 O O . ALA A 1 86 ? 2.606 -19.678 9.909 1.00 49.69 86 ALA A O 1
ATOM 714 N N . ALA A 1 87 ? 3.078 -21.178 8.286 1.00 69.88 87 ALA A N 1
ATOM 715 C CA . ALA A 1 87 ? 2.017 -21.009 7.303 1.00 69.88 87 ALA A CA 1
ATOM 716 C C . ALA A 1 87 ? 1.455 -19.587 7.111 1.00 69.88 87 ALA A C 1
ATOM 718 O O . ALA A 1 87 ? 0.245 -19.35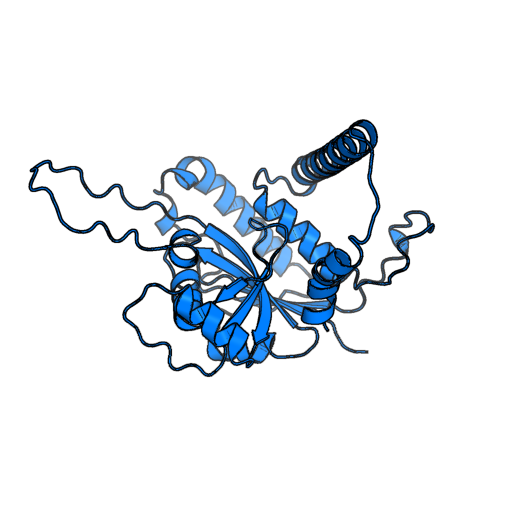9 7.161 1.00 69.88 87 ALA A O 1
ATOM 719 N N . ALA A 1 88 ? 2.320 -18.617 6.816 1.00 72.31 88 ALA A N 1
ATOM 720 C CA . ALA A 1 88 ? 1.857 -17.391 6.175 1.00 72.31 88 ALA A CA 1
ATOM 721 C C . ALA A 1 88 ? 1.553 -17.675 4.696 1.00 72.31 88 ALA A C 1
ATOM 723 O O . ALA A 1 88 ? 2.375 -18.241 3.976 1.00 72.31 88 ALA A O 1
ATOM 724 N N . SER A 1 89 ? 0.363 -17.294 4.243 1.00 81.62 89 SER A N 1
ATOM 725 C CA . SER A 1 89 ? 0.004 -17.267 2.823 1.00 81.62 89 SER A CA 1
ATOM 726 C C . SER A 1 89 ? 0.112 -15.835 2.321 1.00 81.62 89 SER A C 1
ATOM 728 O O . SER A 1 89 ? -0.228 -14.901 3.049 1.00 81.62 89 SER A O 1
ATOM 730 N N . TYR A 1 90 ? 0.567 -15.653 1.085 1.00 83.69 90 TYR A N 1
ATOM 731 C CA . TYR A 1 90 ? 0.649 -14.335 0.472 1.00 83.69 90 TYR A CA 1
ATOM 732 C C . TYR A 1 90 ? 0.001 -14.322 -0.912 1.00 83.69 90 TYR A C 1
ATOM 734 O O . TYR A 1 90 ? -0.009 -15.329 -1.621 1.00 83.69 90 TYR A O 1
ATOM 742 N N . LEU A 1 91 ? -0.566 -13.174 -1.270 1.00 85.88 91 LEU A N 1
ATOM 743 C CA . LEU A 1 91 ? -1.202 -12.901 -2.556 1.00 85.88 91 LEU A CA 1
ATOM 744 C C . LEU A 1 91 ? -0.637 -11.580 -3.074 1.00 85.88 91 LEU A C 1
ATOM 746 O O . LEU A 1 91 ? -0.744 -10.561 -2.392 1.00 85.88 91 LEU A O 1
ATOM 750 N N . PHE A 1 92 ? -0.040 -11.598 -4.265 1.00 86.38 92 PHE A N 1
ATOM 751 C CA . PHE A 1 92 ? 0.438 -10.383 -4.915 1.00 86.38 92 PHE A CA 1
ATOM 752 C C . PHE A 1 92 ? -0.566 -9.942 -5.980 1.00 86.38 92 PHE A C 1
ATOM 754 O O . PHE A 1 92 ? -0.920 -10.706 -6.879 1.00 86.38 92 PHE A O 1
ATOM 761 N N . CYS A 1 93 ? -1.037 -8.707 -5.854 1.00 86.94 93 CYS A N 1
ATOM 762 C CA . CYS A 1 93 ? -1.935 -8.068 -6.801 1.00 86.94 93 CYS A CA 1
ATOM 763 C C . CYS A 1 93 ? -1.222 -6.872 -7.423 1.00 86.94 93 CYS A C 1
ATOM 765 O O . CYS A 1 93 ? -0.630 -6.069 -6.706 1.00 86.94 93 CYS A O 1
ATOM 767 N N . SER A 1 94 ? -1.302 -6.748 -8.740 1.00 85.88 94 SER A N 1
ATOM 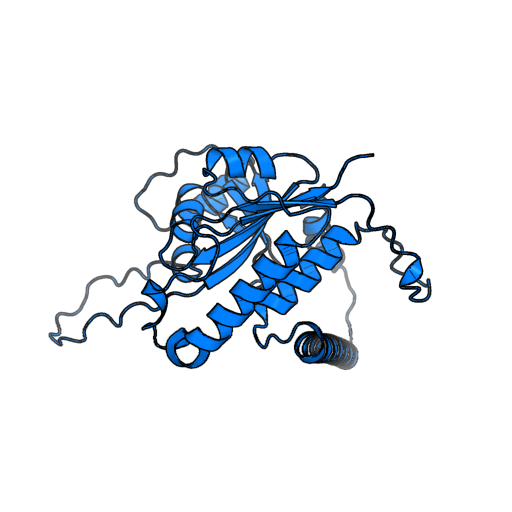768 C CA . SER A 1 94 ? -0.795 -5.588 -9.468 1.00 85.88 94 SER A CA 1
ATOM 769 C C . SER A 1 94 ? -1.559 -5.449 -10.772 1.00 85.88 94 SER A C 1
ATOM 771 O O . SER A 1 94 ? -1.925 -6.453 -11.390 1.00 85.88 94 SER A O 1
ATOM 773 N N . LYS A 1 95 ? -1.775 -4.214 -11.219 1.00 85.06 95 LYS A N 1
ATOM 774 C CA . LYS A 1 95 ? -2.370 -3.920 -12.525 1.00 85.06 95 LYS A CA 1
ATOM 775 C C . LYS A 1 95 ? -1.526 -4.482 -13.666 1.00 85.06 95 LYS A C 1
ATOM 777 O O . LYS A 1 95 ? -2.064 -4.895 -14.698 1.00 85.06 95 LYS A O 1
ATOM 782 N N . GLN A 1 96 ? -0.208 -4.492 -13.484 1.00 79.88 96 GLN A N 1
ATOM 783 C CA . GLN A 1 96 ? 0.741 -4.974 -14.468 1.00 79.88 96 GLN A CA 1
ATOM 784 C C . GLN A 1 96 ? 1.835 -5.790 -13.788 1.00 79.88 96 GLN A C 1
ATOM 786 O O . GLN A 1 96 ? 2.606 -5.297 -12.978 1.00 79.88 96 GLN A O 1
ATOM 791 N N . PHE A 1 97 ? 1.940 -7.054 -14.185 1.00 73.38 97 PHE A N 1
ATOM 792 C CA . PHE A 1 97 ? 3.129 -7.839 -13.890 1.00 73.38 97 PHE A CA 1
ATOM 793 C C . PHE A 1 97 ? 4.221 -7.462 -14.890 1.00 73.38 97 PHE A C 1
ATOM 795 O O . PHE A 1 97 ? 3.922 -7.258 -16.067 1.00 73.38 97 PHE A O 1
ATOM 802 N N . GLU A 1 98 ? 5.468 -7.421 -14.419 1.00 78.50 98 GLU A N 1
ATOM 803 C CA . GLU A 1 98 ? 6.642 -6.890 -15.130 1.00 78.50 98 GLU A CA 1
ATOM 804 C C . GLU A 1 98 ? 6.746 -5.356 -15.132 1.00 78.50 98 GLU A C 1
ATOM 806 O O . GLU A 1 98 ? 5.913 -4.644 -14.587 1.00 78.50 98 GLU A O 1
ATOM 811 N N . VAL A 1 99 ? 7.836 -4.842 -15.702 1.00 78.38 99 VAL A N 1
ATOM 812 C CA . VAL A 1 99 ? 8.111 -3.403 -15.745 1.00 78.38 99 VAL A CA 1
ATOM 813 C C . VAL A 1 99 ? 7.328 -2.753 -16.882 1.00 78.38 99 VAL A C 1
ATOM 815 O O . VAL A 1 99 ? 7.407 -3.210 -18.024 1.00 78.38 99 VAL A O 1
ATOM 818 N N . ASP A 1 100 ? 6.629 -1.658 -16.589 1.00 81.12 100 ASP A N 1
ATOM 819 C CA . ASP A 1 100 ? 6.000 -0.830 -17.614 1.00 81.12 100 ASP A CA 1
ATOM 820 C C . ASP A 1 100 ? 7.043 0.031 -18.356 1.00 81.12 100 ASP A C 1
ATOM 822 O O . ASP A 1 100 ? 7.668 0.947 -17.813 1.00 81.12 100 ASP A O 1
ATOM 826 N N . ASP A 1 101 ? 7.208 -0.262 -19.647 1.00 85.75 101 ASP A N 1
ATOM 827 C CA . ASP A 1 101 ? 8.089 0.456 -20.570 1.00 85.75 101 ASP A CA 1
ATOM 828 C C . ASP A 1 101 ? 7.724 1.930 -20.742 1.00 85.75 101 ASP A C 1
ATOM 830 O O . ASP A 1 101 ? 8.594 2.737 -21.101 1.00 85.75 101 ASP A O 1
ATOM 834 N N . THR A 1 102 ? 6.484 2.323 -20.430 1.00 84.31 102 THR A N 1
ATOM 835 C CA . THR A 1 102 ? 6.108 3.737 -20.441 1.00 84.31 102 THR A CA 1
ATOM 836 C C . THR A 1 102 ? 6.868 4.535 -19.388 1.00 84.31 102 THR A C 1
ATOM 838 O O . THR A 1 102 ? 7.029 5.739 -19.574 1.00 84.31 102 THR A O 1
ATOM 841 N N . TYR A 1 103 ? 7.431 3.904 -18.349 1.00 79.31 103 TYR A N 1
ATOM 842 C CA . TYR A 1 103 ? 8.213 4.606 -17.332 1.00 79.31 103 TYR A CA 1
ATOM 843 C C . TYR A 1 103 ? 9.693 4.819 -17.695 1.00 79.31 103 TYR A C 1
ATOM 845 O O . TYR A 1 103 ? 10.405 5.542 -16.997 1.00 79.31 103 TYR A O 1
ATOM 853 N N . SER A 1 104 ? 10.160 4.265 -18.818 1.00 82.62 104 SER A N 1
ATOM 854 C CA . SER A 1 104 ? 11.578 4.286 -19.226 1.00 82.62 104 SER A CA 1
ATOM 855 C C . SER A 1 104 ? 12.193 5.680 -19.402 1.00 82.62 104 SER A C 1
ATOM 857 O O . SER A 1 104 ? 13.412 5.831 -19.341 1.00 82.62 104 SER A O 1
ATOM 859 N N . HIS A 1 105 ? 11.367 6.707 -19.608 1.00 81.31 105 HIS A N 1
ATOM 860 C CA . HIS A 1 105 ? 11.812 8.081 -19.838 1.00 81.31 105 HIS A CA 1
ATOM 861 C C . HIS A 1 105 ? 11.797 8.965 -18.580 1.00 81.31 105 HIS A C 1
ATOM 863 O O . HIS A 1 105 ? 12.266 10.104 -18.652 1.00 81.31 105 HIS A O 1
ATOM 869 N N . PHE A 1 106 ? 11.281 8.486 -17.439 1.00 71.06 106 PHE A N 1
ATOM 870 C CA . PHE A 1 106 ? 11.281 9.277 -16.204 1.00 71.06 106 PHE A CA 1
ATOM 871 C C . PHE A 1 106 ? 12.696 9.437 -15.657 1.00 71.06 106 PHE A C 1
ATOM 873 O O . PHE A 1 106 ? 13.446 8.469 -15.573 1.00 71.06 106 PHE A O 1
ATOM 880 N N . GLY A 1 107 ? 13.050 10.666 -15.266 1.00 72.44 107 GLY A N 1
ATOM 881 C CA . GLY A 1 107 ? 14.420 11.041 -14.903 1.00 72.44 107 GLY A CA 1
ATOM 882 C C . GLY A 1 107 ? 15.049 10.135 -13.844 1.00 72.44 107 GLY A C 1
ATOM 883 O O . GLY A 1 107 ? 16.184 9.706 -14.023 1.00 72.44 107 GLY A O 1
ATOM 884 N N . TYR A 1 108 ? 14.297 9.785 -12.801 1.00 66.50 108 TYR A N 1
ATOM 885 C CA . TYR A 1 108 ? 14.777 8.927 -11.717 1.00 66.50 108 TYR A CA 1
ATOM 886 C C . TYR A 1 108 ? 14.939 7.442 -12.101 1.00 66.50 108 TYR A C 1
ATOM 888 O O . TYR A 1 108 ? 15.751 6.754 -11.490 1.00 66.50 108 TYR A O 1
ATOM 896 N N . TYR A 1 109 ? 14.214 6.941 -13.111 1.00 68.06 109 TYR A N 1
ATOM 897 C CA . TYR A 1 109 ? 14.309 5.543 -13.564 1.00 68.06 109 TYR A CA 1
ATOM 898 C C . TYR A 1 109 ? 15.235 5.348 -14.756 1.00 68.06 109 TYR A C 1
ATOM 900 O O . TYR A 1 109 ? 15.806 4.271 -14.912 1.00 68.06 109 TYR A O 1
ATOM 908 N N . ARG A 1 110 ? 15.370 6.360 -15.615 1.00 78.88 110 ARG A N 1
ATOM 909 C CA . ARG A 1 110 ? 15.948 6.238 -16.958 1.00 78.88 110 ARG A CA 1
ATOM 910 C C . ARG A 1 110 ? 17.290 5.511 -16.978 1.00 78.88 110 ARG A C 1
ATOM 912 O O . ARG A 1 110 ? 17.496 4.628 -17.807 1.00 78.88 110 ARG A O 1
ATOM 919 N N . ASP A 1 111 ? 18.179 5.862 -16.056 1.00 79.88 111 ASP A N 1
ATOM 920 C CA . ASP A 1 111 ? 19.558 5.376 -16.069 1.00 79.88 111 ASP A CA 1
ATOM 921 C C . ASP A 1 111 ? 19.667 3.917 -15.568 1.00 79.88 111 ASP A C 1
ATOM 923 O O . ASP A 1 111 ? 20.568 3.187 -15.982 1.00 79.88 111 ASP A O 1
ATOM 927 N N . ALA A 1 112 ? 18.717 3.455 -14.744 1.00 76.75 112 ALA A N 1
ATOM 928 C CA . ALA A 1 112 ? 18.662 2.088 -14.209 1.00 76.75 112 ALA A CA 1
ATOM 929 C C . ALA A 1 112 ? 17.616 1.189 -14.901 1.00 76.75 112 ALA A C 1
ATOM 931 O O . ALA A 1 112 ? 17.644 -0.031 -14.732 1.00 76.75 112 ALA A O 1
ATOM 932 N N . PHE A 1 113 ? 16.729 1.761 -15.723 1.00 79.19 113 PHE A N 1
ATOM 933 C CA . PHE A 1 113 ? 15.516 1.106 -16.221 1.00 79.19 113 PHE A CA 1
ATOM 934 C C . PHE A 1 113 ? 15.780 -0.251 -16.883 1.00 79.19 113 PHE A C 1
ATOM 936 O O . PHE A 1 113 ? 15.130 -1.245 -16.574 1.00 79.19 113 PHE A O 1
ATOM 943 N N . SER A 1 114 ? 16.771 -0.320 -17.777 1.00 81.38 114 SER A N 1
ATOM 944 C CA . SER A 1 114 ? 17.088 -1.565 -18.494 1.00 81.38 114 SER A CA 1
ATOM 945 C C . SER A 1 114 ? 17.611 -2.661 -17.559 1.00 81.38 114 SER A C 1
ATOM 947 O O . SER A 1 114 ? 17.309 -3.841 -17.751 1.00 81.38 114 SER A O 1
ATOM 949 N N . VAL A 1 115 ? 18.384 -2.274 -16.540 1.00 78.56 115 VAL A N 1
ATOM 950 C CA . VAL A 1 115 ? 18.924 -3.196 -15.532 1.00 78.56 115 VAL A CA 1
ATOM 951 C C . VAL A 1 115 ? 17.792 -3.716 -14.651 1.00 78.56 115 VAL A C 1
ATOM 953 O O . VAL A 1 115 ? 17.681 -4.929 -14.456 1.00 78.56 115 VAL A O 1
ATOM 956 N N . ASP A 1 116 ? 16.913 -2.828 -14.187 1.00 73.06 116 ASP A N 1
ATOM 957 C CA . ASP A 1 116 ? 15.763 -3.195 -13.363 1.00 73.06 116 ASP A CA 1
ATOM 958 C C . ASP A 1 116 ? 14.752 -4.053 -14.115 1.00 73.06 116 ASP A C 1
ATOM 960 O O . ASP A 1 116 ? 14.306 -5.068 -13.583 1.00 73.06 116 ASP A O 1
ATOM 964 N N . LYS A 1 117 ? 14.466 -3.741 -15.382 1.00 80.62 117 LYS A N 1
ATOM 965 C CA . LYS A 1 117 ? 13.618 -4.575 -16.240 1.00 80.62 117 LYS A CA 1
ATOM 966 C C . LYS A 1 117 ? 14.134 -6.005 -16.334 1.00 80.62 117 LYS A C 1
ATOM 968 O O . LYS A 1 117 ? 13.371 -6.956 -16.161 1.00 80.62 117 LYS A O 1
ATOM 973 N N . LEU A 1 118 ? 15.436 -6.178 -16.567 1.00 78.06 118 LEU A N 1
ATOM 974 C CA . LEU A 1 118 ? 16.040 -7.507 -16.628 1.00 78.06 118 LEU A CA 1
ATOM 975 C C . LEU A 1 118 ? 16.006 -8.213 -15.266 1.00 78.06 118 LEU A C 1
ATOM 977 O O . LEU A 1 118 ? 15.760 -9.418 -15.206 1.00 78.06 118 LEU A O 1
ATOM 981 N N . ARG A 1 119 ? 16.257 -7.480 -14.178 1.00 81.06 119 ARG A N 1
ATOM 982 C CA . ARG A 1 119 ? 16.202 -8.002 -12.807 1.00 81.06 119 ARG A CA 1
ATOM 983 C C . ARG A 1 119 ? 14.797 -8.492 -12.450 1.00 81.06 119 ARG A C 1
ATOM 985 O O . ARG A 1 119 ? 14.664 -9.623 -11.994 1.00 81.06 119 ARG A O 1
ATOM 992 N N . VAL A 1 120 ? 13.768 -7.681 -12.694 1.00 72.56 120 VAL A N 1
ATOM 993 C CA . VAL A 1 120 ? 12.357 -8.023 -12.449 1.00 72.56 120 VAL A CA 1
ATOM 994 C C . VAL A 1 120 ? 11.948 -9.231 -13.284 1.00 72.56 120 VAL A C 1
ATOM 996 O O . VAL A 1 120 ? 11.398 -10.181 -12.737 1.00 72.56 120 VAL A O 1
ATOM 999 N N . LYS A 1 121 ? 12.306 -9.264 -14.573 1.00 77.31 121 LYS A N 1
ATOM 1000 C CA . LYS A 1 121 ? 12.045 -10.428 -15.427 1.00 77.31 121 LYS A CA 1
ATOM 1001 C C . LYS A 1 121 ? 12.632 -11.720 -14.849 1.00 77.31 121 LYS A C 1
ATOM 1003 O O . LYS A 1 121 ? 11.921 -12.708 -14.719 1.00 77.31 121 LYS A O 1
ATOM 1008 N N . LYS A 1 122 ? 13.901 -11.697 -14.426 1.00 74.50 122 LYS A N 1
ATOM 1009 C CA . LYS A 1 122 ? 14.547 -12.861 -13.793 1.00 74.50 122 LYS A CA 1
ATOM 1010 C C . LYS A 1 122 ? 13.849 -13.299 -12.505 1.00 74.50 122 LYS A C 1
ATOM 1012 O O . LYS A 1 122 ? 13.817 -14.494 -12.220 1.00 74.50 122 LYS A O 1
ATOM 1017 N N . LEU A 1 123 ? 13.315 -12.359 -11.722 1.00 70.69 123 LEU A N 1
ATOM 1018 C CA . LEU A 1 123 ? 12.540 -12.685 -10.523 1.00 70.69 123 LEU A CA 1
ATOM 1019 C C . LEU A 1 123 ? 11.258 -13.435 -10.894 1.00 70.69 123 LEU A C 1
ATOM 1021 O O . LEU A 1 123 ? 11.021 -14.495 -10.326 1.00 70.69 123 LEU A O 1
ATOM 1025 N N . PHE A 1 124 ? 10.494 -12.958 -11.882 1.00 70.31 124 PHE A N 1
ATOM 1026 C CA . PHE A 1 124 ? 9.308 -13.672 -12.370 1.00 70.31 124 PHE A CA 1
ATOM 1027 C C . PHE A 1 124 ? 9.657 -15.052 -12.941 1.00 70.31 124 PHE A C 1
ATOM 1029 O O . PHE A 1 124 ? 9.004 -16.028 -12.582 1.00 70.31 124 PHE A O 1
ATOM 1036 N N . ASP A 1 125 ? 10.726 -15.169 -13.735 1.00 77.75 125 ASP A N 1
ATOM 1037 C CA . ASP A 1 125 ? 11.200 -16.462 -14.251 1.00 77.75 125 ASP A CA 1
ATOM 1038 C C . ASP A 1 125 ? 11.535 -17.437 -13.105 1.00 77.75 125 ASP A C 1
ATOM 1040 O O . ASP A 1 125 ? 11.172 -18.612 -13.146 1.00 77.75 125 ASP A O 1
ATOM 1044 N N . THR A 1 126 ? 12.195 -16.942 -12.052 1.00 72.69 126 THR A N 1
ATOM 1045 C CA . THR A 1 126 ? 12.549 -17.741 -10.866 1.00 72.69 126 THR A CA 1
ATOM 1046 C C . THR A 1 126 ? 11.301 -18.184 -10.112 1.00 72.69 126 THR A C 1
ATOM 1048 O O . THR A 1 126 ? 11.190 -19.343 -9.730 1.00 72.69 126 THR A O 1
ATOM 1051 N N . VAL A 1 127 ? 10.354 -17.269 -9.917 1.00 66.25 127 VAL A N 1
ATOM 1052 C CA . VAL A 1 127 ? 9.088 -17.509 -9.225 1.00 66.25 127 VAL A CA 1
ATOM 1053 C C . VAL A 1 127 ? 8.221 -18.527 -9.975 1.00 66.25 127 VAL A C 1
ATOM 1055 O O . VAL A 1 127 ? 7.661 -19.427 -9.354 1.00 66.25 127 VAL A O 1
ATOM 1058 N N . HIS A 1 128 ? 8.156 -18.444 -11.305 1.00 71.94 128 HIS A N 1
ATOM 1059 C CA . HIS A 1 128 ? 7.450 -19.419 -12.142 1.00 71.94 128 HIS A CA 1
ATOM 1060 C C . HIS A 1 128 ? 8.069 -20.818 -12.103 1.00 71.94 128 HIS A C 1
ATOM 1062 O O . HIS A 1 128 ? 7.366 -21.796 -12.346 1.00 71.94 128 HIS A O 1
ATOM 1068 N N . ALA A 1 129 ? 9.365 -20.919 -11.806 1.00 76.25 129 ALA A N 1
ATOM 1069 C CA . ALA A 1 129 ? 10.062 -22.191 -11.673 1.00 76.25 129 ALA A CA 1
ATOM 1070 C C . ALA A 1 129 ? 9.892 -22.852 -10.289 1.00 76.25 129 ALA A C 1
ATOM 1072 O O . ALA A 1 129 ? 10.368 -23.970 -10.104 1.00 76.25 129 ALA A O 1
ATOM 1073 N N . MET A 1 130 ? 9.254 -22.188 -9.315 1.00 72.62 130 MET A N 1
ATOM 1074 C CA . MET A 1 130 ? 9.008 -22.755 -7.983 1.00 72.62 130 MET A CA 1
ATOM 1075 C C . MET A 1 130 ? 7.768 -23.662 -7.972 1.00 72.62 130 MET A C 1
ATOM 1077 O O . MET A 1 130 ? 6.778 -23.376 -8.640 1.00 72.62 130 MET A O 1
ATOM 1081 N N . ASP A 1 131 ? 7.779 -24.705 -7.133 1.00 62.66 131 ASP A N 1
ATOM 1082 C CA . ASP A 1 131 ? 6.664 -25.666 -6.986 1.00 62.66 131 ASP A CA 1
ATOM 1083 C C . ASP A 1 131 ? 5.377 -25.047 -6.398 1.00 62.66 131 ASP A C 1
ATOM 1085 O O . ASP A 1 131 ? 4.288 -25.618 -6.493 1.00 62.66 131 ASP A O 1
ATOM 1089 N N . HIS A 1 132 ? 5.490 -23.858 -5.805 1.00 61.69 132 HIS A N 1
ATOM 1090 C CA . HIS A 1 132 ? 4.383 -23.087 -5.249 1.00 61.69 132 HIS A CA 1
ATOM 1091 C C . HIS A 1 132 ? 4.439 -21.651 -5.778 1.00 61.69 132 HIS A C 1
ATOM 1093 O O . HIS A 1 132 ? 4.877 -20.750 -5.055 1.00 61.69 132 HIS A O 1
ATOM 1099 N N . PRO A 1 133 ? 4.048 -21.420 -7.045 1.00 62.78 133 PRO A N 1
ATOM 1100 C CA . PRO A 1 133 ? 4.039 -20.077 -7.588 1.00 62.78 133 PRO A CA 1
ATOM 1101 C C . PRO A 1 133 ? 3.031 -19.223 -6.801 1.00 62.78 133 PRO A C 1
ATOM 1103 O O . PRO A 1 133 ? 1.960 -19.714 -6.427 1.00 62.78 133 PRO A O 1
ATOM 1106 N N . PRO A 1 134 ? 3.351 -17.951 -6.531 1.00 64.31 134 PRO A N 1
ATOM 1107 C CA . PRO A 1 134 ? 2.445 -17.036 -5.872 1.00 64.31 134 PRO A CA 1
ATOM 1108 C C . PRO A 1 134 ? 1.164 -16.896 -6.678 1.00 64.31 134 PRO A C 1
ATOM 1110 O O . PRO A 1 134 ? 1.167 -16.930 -7.911 1.00 64.31 134 PRO A O 1
ATOM 1113 N N . LEU A 1 135 ? 0.063 -16.691 -5.963 1.00 71.81 135 LEU A N 1
ATOM 1114 C CA . LEU A 1 135 ? -1.162 -16.236 -6.592 1.00 71.81 135 LEU A CA 1
ATOM 1115 C C . LEU A 1 135 ? -0.925 -14.802 -7.076 1.00 71.81 135 LEU A C 1
ATOM 1117 O O . LEU A 1 135 ? -0.512 -13.937 -6.301 1.00 71.81 135 LEU A O 1
ATOM 1121 N N . LEU A 1 136 ? -1.136 -14.601 -8.374 1.00 72.38 136 LEU A N 1
ATOM 1122 C CA . LEU A 1 136 ? -0.954 -13.339 -9.076 1.00 72.38 136 LEU A CA 1
ATOM 1123 C C . LEU A 1 136 ? -2.314 -12.893 -9.608 1.00 72.38 136 LEU A C 1
ATOM 1125 O O . LEU A 1 136 ? -2.830 -13.500 -10.546 1.00 72.38 136 LEU A O 1
ATOM 1129 N N . GLU A 1 137 ? -2.887 -11.842 -9.024 1.00 79.88 137 GLU A N 1
ATOM 1130 C CA . GLU A 1 137 ? -4.171 -11.286 -9.465 1.00 79.88 137 GLU A CA 1
ATOM 1131 C C . GLU A 1 137 ? -3.968 -9.928 -10.144 1.00 79.88 137 GLU A C 1
ATOM 1133 O O . GLU A 1 137 ? -3.330 -9.031 -9.592 1.00 79.88 137 GLU A O 1
ATOM 1138 N N . LYS A 1 138 ? -4.507 -9.762 -11.357 1.00 77.06 138 LYS A N 1
ATOM 1139 C CA . LYS A 1 138 ? -4.244 -8.571 -12.187 1.00 77.06 138 LYS A CA 1
ATOM 1140 C C . LYS A 1 138 ? -4.989 -7.316 -11.741 1.00 77.06 138 LYS A C 1
ATOM 1142 O O . LYS A 1 138 ? -4.762 -6.244 -12.290 1.00 77.06 138 LYS A O 1
ATOM 1147 N N . HIS A 1 139 ? -5.947 -7.441 -10.830 1.00 81.69 139 HIS A N 1
ATOM 1148 C CA . HIS A 1 139 ? -6.737 -6.302 -10.393 1.00 81.69 139 HIS A CA 1
ATOM 1149 C C . HIS A 1 139 ? -7.462 -6.612 -9.088 1.00 81.69 139 HIS A C 1
ATOM 1151 O O . HIS A 1 139 ? -8.247 -7.557 -9.011 1.00 81.69 139 HIS A O 1
ATOM 1157 N N . ILE A 1 140 ? -7.270 -5.759 -8.087 1.00 91.94 140 ILE A N 1
ATOM 1158 C CA . ILE A 1 140 ? -8.047 -5.782 -6.852 1.00 91.94 140 ILE A CA 1
ATOM 1159 C C . ILE A 1 140 ? -8.836 -4.477 -6.745 1.00 91.94 140 ILE A C 1
ATOM 1161 O O . ILE A 1 140 ? -8.356 -3.399 -7.085 1.00 91.94 140 ILE A O 1
ATOM 1165 N N . THR A 1 141 ? -10.102 -4.567 -6.346 1.00 95.00 141 THR A N 1
ATOM 1166 C CA . THR A 1 141 ? -10.915 -3.371 -6.084 1.00 95.00 141 THR A CA 1
ATOM 1167 C C . THR A 1 141 ? -10.692 -2.907 -4.650 1.00 95.00 141 THR A C 1
ATOM 1169 O O . THR A 1 141 ? -10.315 -3.711 -3.796 1.00 95.00 141 THR A O 1
ATOM 1172 N N . MET A 1 142 ? -10.983 -1.636 -4.359 1.00 95.38 142 MET A N 1
ATOM 1173 C CA . MET A 1 142 ? -10.954 -1.130 -2.985 1.00 95.38 142 MET A CA 1
ATOM 1174 C C . MET A 1 142 ? -11.824 -1.984 -2.051 1.00 95.38 142 MET A C 1
ATOM 1176 O O . MET A 1 142 ? -11.369 -2.371 -0.982 1.00 95.38 142 MET A O 1
ATOM 1180 N N . ASN A 1 143 ? -13.034 -2.356 -2.480 1.00 96.00 143 ASN A N 1
ATOM 1181 C CA . ASN A 1 143 ? -13.938 -3.183 -1.676 1.00 96.00 143 ASN A CA 1
ATOM 1182 C C . ASN A 1 143 ? -13.328 -4.550 -1.342 1.00 96.00 143 ASN A C 1
ATOM 1184 O O . ASN A 1 143 ? -13.363 -4.966 -0.191 1.00 96.00 143 ASN A O 1
ATOM 1188 N N . VAL A 1 144 ? -12.706 -5.221 -2.318 1.00 95.38 144 VAL A N 1
ATOM 1189 C CA . VAL A 1 144 ? -12.041 -6.512 -2.072 1.00 95.38 144 VAL A CA 1
ATOM 1190 C C . VAL A 1 144 ? -10.839 -6.341 -1.142 1.00 95.38 144 VAL A C 1
ATOM 1192 O O . VAL A 1 144 ? -10.648 -7.154 -0.240 1.00 95.38 144 VAL A O 1
ATOM 1195 N N . LEU A 1 145 ? -10.043 -5.281 -1.317 1.00 95.75 145 LEU A N 1
ATOM 1196 C CA . LEU A 1 145 ? -8.924 -4.982 -0.422 1.00 95.75 145 LEU A CA 1
ATOM 1197 C C . LEU A 1 145 ? -9.414 -4.766 1.016 1.00 95.75 145 LEU A C 1
ATOM 1199 O O . LEU A 1 145 ? -8.882 -5.387 1.935 1.00 95.75 145 LEU A O 1
ATOM 1203 N N . VAL A 1 146 ? -10.452 -3.947 1.195 1.00 96.69 146 VAL A N 1
ATOM 1204 C CA . VAL A 1 146 ? -11.109 -3.680 2.482 1.00 96.69 146 VAL A CA 1
ATOM 1205 C C . VAL A 1 146 ? -11.639 -4.970 3.101 1.00 96.69 146 VAL A C 1
ATOM 1207 O O . VAL A 1 146 ? -11.329 -5.255 4.258 1.00 96.69 146 VAL A O 1
ATOM 1210 N N . ASP A 1 147 ? -12.358 -5.793 2.339 1.00 96.12 147 ASP A N 1
ATOM 1211 C CA . ASP A 1 147 ? -12.892 -7.079 2.801 1.00 96.12 147 ASP A CA 1
ATOM 1212 C C . ASP A 1 147 ? -11.791 -8.033 3.279 1.00 96.12 147 ASP A C 1
ATOM 1214 O O . ASP A 1 147 ? -12.002 -8.815 4.209 1.00 96.12 147 ASP A O 1
ATOM 1218 N N . ILE A 1 148 ? -10.616 -7.996 2.647 1.00 94.12 148 ILE A N 1
ATOM 1219 C CA . ILE A 1 148 ? -9.467 -8.826 3.014 1.00 94.12 148 ILE A CA 1
ATOM 1220 C C . ILE A 1 148 ? -8.801 -8.300 4.285 1.00 94.12 148 ILE A C 1
ATOM 1222 O O . ILE A 1 148 ? -8.663 -9.056 5.246 1.00 94.12 148 ILE A O 1
ATOM 1226 N N . VAL A 1 149 ? -8.423 -7.019 4.336 1.00 94.88 149 VAL A N 1
ATOM 1227 C CA . VAL A 1 149 ? -7.717 -6.442 5.501 1.00 94.88 149 VAL A CA 1
ATOM 1228 C C . VAL A 1 149 ? -8.615 -6.291 6.733 1.00 94.88 149 VAL A C 1
ATOM 1230 O O . VAL A 1 149 ? -8.119 -6.116 7.842 1.00 94.88 149 VAL A O 1
ATOM 1233 N N . SER A 1 150 ? -9.936 -6.403 6.570 1.00 95.38 150 SER A N 1
ATOM 1234 C CA . SER A 1 150 ? -10.890 -6.495 7.684 1.00 95.38 150 SER A CA 1
ATOM 1235 C C . SER A 1 150 ? -10.834 -7.841 8.416 1.00 95.38 150 SER A C 1
ATOM 1237 O O . SER A 1 150 ? -11.327 -7.958 9.542 1.00 95.38 150 SER A O 1
ATOM 1239 N N . ARG A 1 151 ? -10.256 -8.880 7.800 1.00 93.12 151 ARG A N 1
ATOM 1240 C CA . ARG A 1 151 ? -10.139 -10.214 8.403 1.00 93.12 151 ARG A CA 1
ATOM 1241 C C . ARG A 1 151 ? -9.017 -10.238 9.433 1.00 93.12 151 ARG A C 1
ATOM 1243 O O . ARG A 1 151 ? -7.981 -9.590 9.292 1.00 93.12 151 ARG A O 1
ATOM 1250 N N . LYS A 1 152 ? -9.199 -11.042 10.479 1.00 88.25 152 LYS A N 1
ATOM 1251 C CA . LYS A 1 152 ? -8.144 -11.268 11.472 1.00 88.25 152 LYS A CA 1
ATOM 1252 C C . LYS A 1 152 ? -6.939 -11.942 10.814 1.00 88.25 152 LYS A C 1
ATOM 1254 O O . LYS A 1 152 ? -7.093 -12.779 9.932 1.00 88.25 152 LYS A O 1
ATOM 1259 N N . GLY A 1 153 ? -5.743 -11.533 11.234 1.00 87.12 153 GLY A N 1
ATOM 1260 C CA . GLY A 1 153 ? -4.488 -12.089 10.727 1.00 87.12 153 GLY A CA 1
ATOM 1261 C C . GLY A 1 153 ? -4.134 -11.680 9.295 1.00 87.12 153 GLY A C 1
ATOM 1262 O O . GLY A 1 153 ? -3.134 -12.177 8.783 1.00 87.12 153 GLY A O 1
ATOM 1263 N N . CYS A 1 154 ? -4.913 -10.790 8.668 1.00 91.56 154 CYS A N 1
ATOM 1264 C CA . CYS A 1 154 ? -4.631 -10.253 7.343 1.00 91.56 154 CYS A CA 1
ATOM 1265 C C . CYS A 1 154 ? -4.056 -8.836 7.436 1.00 91.56 154 CYS A C 1
ATOM 1267 O O . CYS A 1 154 ? -4.563 -7.995 8.178 1.00 91.56 154 CYS A O 1
ATOM 1269 N N . VAL A 1 155 ? -3.017 -8.570 6.653 1.00 92.75 155 VAL A N 1
ATOM 1270 C CA . VAL A 1 155 ? -2.466 -7.230 6.414 1.00 92.75 155 VAL A CA 1
ATOM 1271 C C . VAL A 1 155 ? -2.153 -7.076 4.934 1.00 92.75 155 VAL A C 1
ATOM 1273 O O . VAL A 1 155 ? -2.022 -8.071 4.217 1.00 92.75 155 VAL A O 1
ATOM 1276 N N . ALA A 1 156 ? -2.011 -5.839 4.472 1.00 94.19 156 ALA A N 1
ATOM 1277 C CA . ALA A 1 156 ? -1.585 -5.571 3.106 1.00 94.19 156 ALA A CA 1
ATOM 1278 C C . ALA A 1 156 ? -0.444 -4.562 3.082 1.00 94.19 156 ALA A C 1
ATOM 1280 O O . ALA A 1 156 ? -0.479 -3.564 3.788 1.00 94.19 156 ALA A O 1
ATOM 1281 N N . ILE A 1 157 ? 0.557 -4.802 2.253 1.00 93.12 157 ILE A N 1
ATOM 1282 C CA . ILE A 1 157 ? 1.592 -3.834 1.912 1.00 93.12 157 ILE A CA 1
ATOM 1283 C C . ILE A 1 157 ? 1.186 -3.217 0.583 1.00 93.12 157 ILE A C 1
ATOM 1285 O O . ILE A 1 157 ? 0.973 -3.950 -0.378 1.00 93.12 157 ILE A O 1
ATOM 1289 N N . VAL A 1 158 ? 1.065 -1.895 0.525 1.00 94.44 158 VAL A N 1
ATOM 1290 C CA . VAL A 1 158 ? 0.553 -1.189 -0.655 1.00 94.44 158 VAL A CA 1
ATOM 1291 C C . VAL A 1 158 ? 1.511 -0.096 -1.085 1.00 94.44 158 VAL A C 1
ATOM 1293 O O . VAL A 1 158 ? 1.992 0.664 -0.241 1.00 94.44 158 VAL A O 1
ATOM 1296 N N . LEU A 1 159 ? 1.766 -0.011 -2.392 1.00 92.56 159 LEU A N 1
ATOM 1297 C CA . LEU A 1 159 ? 2.485 1.104 -2.997 1.00 92.56 159 LEU A CA 1
ATOM 1298 C C . LEU A 1 159 ? 1.531 2.279 -3.215 1.00 92.56 159 LEU A C 1
ATOM 1300 O O . LEU A 1 159 ? 0.510 2.163 -3.891 1.00 92.56 159 LEU A O 1
ATOM 1304 N N . LEU A 1 160 ? 1.870 3.426 -2.639 1.00 93.69 160 LEU A N 1
ATOM 1305 C CA . LEU A 1 160 ? 1.080 4.649 -2.708 1.00 93.69 160 LEU A CA 1
ATOM 1306 C C . LEU A 1 160 ? 1.926 5.780 -3.289 1.00 93.69 160 LEU A C 1
ATOM 1308 O O . LEU A 1 160 ? 3.132 5.853 -3.049 1.00 93.69 160 LEU A O 1
ATOM 1312 N N . ASP A 1 161 ? 1.290 6.727 -3.972 1.00 91.44 161 ASP A N 1
ATOM 1313 C CA . ASP A 1 161 ? 1.905 8.031 -4.198 1.00 91.44 161 ASP A CA 1
ATOM 1314 C C . ASP A 1 161 ? 1.851 8.846 -2.902 1.00 91.44 161 ASP A C 1
ATOM 1316 O O . ASP A 1 161 ? 0.803 9.359 -2.489 1.00 91.44 161 ASP A O 1
ATOM 1320 N N . ASN A 1 162 ? 3.009 8.991 -2.264 1.00 89.44 162 ASN A N 1
ATOM 1321 C CA . ASN A 1 162 ? 3.159 9.688 -0.996 1.00 89.44 162 ASN A CA 1
ATOM 1322 C C . ASN A 1 162 ? 2.738 11.157 -1.080 1.00 89.44 162 ASN A C 1
ATOM 1324 O O . ASN A 1 162 ? 2.332 11.737 -0.076 1.00 89.44 162 ASN A O 1
ATOM 1328 N N . ARG A 1 163 ? 2.814 11.786 -2.260 1.00 86.81 163 ARG A N 1
ATOM 1329 C CA . ARG A 1 163 ? 2.375 13.176 -2.423 1.00 86.81 163 ARG A CA 1
ATOM 1330 C C . ARG A 1 163 ? 0.875 13.260 -2.311 1.00 86.81 163 ARG A C 1
ATOM 1332 O O . ARG A 1 163 ? 0.401 14.094 -1.558 1.00 86.81 163 ARG A O 1
ATOM 1339 N N . VAL A 1 164 ? 0.143 12.388 -2.999 1.00 90.00 164 VAL A N 1
ATOM 1340 C CA . VAL A 1 164 ? -1.320 12.322 -2.891 1.00 90.00 164 VAL A CA 1
ATOM 1341 C C . VAL A 1 164 ? -1.731 11.909 -1.480 1.00 90.00 164 VAL A C 1
ATOM 1343 O O . VAL A 1 164 ? -2.645 12.501 -0.906 1.00 90.00 164 VAL A O 1
ATOM 1346 N N . LEU A 1 165 ? -1.006 10.960 -0.884 1.00 90.25 165 LEU A N 1
ATOM 1347 C CA . LEU A 1 165 ? -1.263 10.523 0.480 1.00 90.25 165 LEU A CA 1
ATOM 1348 C C . LEU A 1 165 ? -1.023 11.634 1.503 1.00 90.25 165 LEU A C 1
ATOM 1350 O O . LEU A 1 165 ? -1.817 11.756 2.422 1.00 90.25 165 LEU A O 1
ATOM 1354 N N . LEU A 1 166 ? 0.030 12.446 1.384 1.00 86.06 166 LEU A N 1
ATOM 1355 C CA . LEU A 1 166 ? 0.403 13.455 2.386 1.00 86.06 166 LEU A CA 1
ATOM 1356 C C . LEU A 1 166 ? -0.038 14.876 2.041 1.00 86.06 166 LEU A C 1
ATOM 1358 O O . LEU A 1 166 ? 0.137 15.755 2.889 1.00 86.06 166 LEU A O 1
ATOM 1362 N N . ARG A 1 167 ? -0.595 15.123 0.846 1.00 79.75 167 ARG A N 1
ATOM 1363 C CA . ARG A 1 167 ? -0.973 16.468 0.397 1.00 79.75 167 ARG A CA 1
ATOM 1364 C C . ARG A 1 167 ? -1.875 17.112 1.442 1.00 79.75 167 ARG A C 1
ATOM 1366 O O . ARG A 1 167 ? -3.040 16.765 1.602 1.00 79.75 167 ARG A O 1
ATOM 1373 N N . ARG A 1 168 ? -1.307 18.068 2.166 1.00 63.69 168 ARG A N 1
ATOM 1374 C CA . ARG A 1 168 ? -2.060 19.184 2.709 1.00 63.69 168 ARG A CA 1
ATOM 1375 C C . ARG A 1 168 ? -1.976 20.209 1.608 1.00 63.69 168 ARG A C 1
ATOM 1377 O O . ARG A 1 168 ? -0.876 20.699 1.342 1.00 63.69 168 ARG A O 1
ATOM 1384 N N . GLU A 1 169 ? -3.069 20.449 0.894 1.00 54.75 169 GLU A N 1
ATOM 1385 C CA . GLU A 1 169 ? -3.089 21.603 0.009 1.00 54.75 169 GLU A CA 1
ATOM 1386 C C . GLU A 1 169 ? -2.743 22.805 0.877 1.00 54.75 169 GLU A C 1
ATOM 1388 O O . GLU A 1 169 ? -3.434 23.140 1.839 1.00 54.75 169 GLU A O 1
ATOM 1393 N N . LYS A 1 170 ? -1.567 23.389 0.626 1.00 53.03 170 LYS A N 1
ATOM 1394 C CA . LYS A 1 170 ? -1.331 24.737 1.097 1.00 53.03 170 LYS A CA 1
ATOM 1395 C C . LYS A 1 170 ? -2.399 25.525 0.368 1.00 53.03 170 LYS A C 1
ATOM 1397 O O . LYS A 1 170 ? -2.301 25.652 -0.848 1.00 53.03 170 LYS A O 1
ATOM 1402 N N . ASN A 1 171 ? -3.400 25.998 1.099 1.00 46.56 171 ASN A N 1
ATOM 1403 C CA . ASN A 1 171 ? -4.230 27.102 0.659 1.00 46.56 171 ASN A CA 1
ATOM 1404 C C . ASN A 1 171 ? -3.264 28.258 0.383 1.00 46.56 171 ASN A C 1
ATOM 1406 O O . ASN A 1 171 ? -2.968 29.064 1.265 1.00 46.56 171 ASN A O 1
ATOM 1410 N N . THR A 1 172 ? -2.681 28.293 -0.813 1.00 48.84 172 THR A N 1
ATOM 1411 C CA . THR A 1 172 ? -2.139 29.507 -1.396 1.00 48.84 172 THR A CA 1
ATOM 1412 C C . THR A 1 172 ? -3.360 30.362 -1.639 1.00 48.84 172 THR A C 1
ATOM 1414 O O . THR A 1 172 ? -3.974 30.306 -2.697 1.00 48.84 172 THR A O 1
ATOM 1417 N N . ILE A 1 173 ? -3.762 31.056 -0.576 1.00 51.34 173 ILE A N 1
ATOM 1418 C CA . ILE A 1 173 ? -4.671 32.181 -0.643 1.00 51.34 173 ILE A CA 1
ATOM 1419 C C . ILE A 1 173 ? -4.067 33.099 -1.698 1.00 51.34 173 ILE A C 1
ATOM 1421 O O . ILE A 1 173 ? -2.953 33.602 -1.542 1.00 51.34 173 ILE A O 1
ATOM 1425 N N . GLU A 1 174 ? -4.791 33.197 -2.803 1.00 53.19 174 GLU A N 1
ATOM 1426 C CA . GLU A 1 174 ? -4.594 34.152 -3.874 1.00 53.19 174 GLU A CA 1
ATOM 1427 C C . GLU A 1 174 ? -4.344 35.534 -3.271 1.00 53.19 174 GLU A C 1
ATOM 1429 O O . GLU A 1 174 ? -5.118 36.039 -2.456 1.00 53.19 174 GLU A O 1
ATOM 1434 N N . GLY A 1 175 ? -3.220 36.134 -3.640 1.00 50.97 175 GLY A N 1
ATOM 1435 C CA . GLY A 1 175 ? -2.825 37.426 -3.109 1.00 50.97 175 GLY A CA 1
ATOM 1436 C C . GLY A 1 175 ? -1.529 37.915 -3.724 1.00 50.97 175 GLY A C 1
ATOM 1437 O O . GLY A 1 175 ? -0.583 38.204 -3.000 1.00 50.97 175 GLY A O 1
ATOM 1438 N N . GLY A 1 176 ? -1.477 37.979 -5.052 1.00 48.28 176 GLY A N 1
ATOM 1439 C CA . GLY A 1 176 ? -0.384 38.628 -5.764 1.00 48.28 176 GLY A CA 1
ATOM 1440 C C . GLY A 1 176 ? -0.343 38.220 -7.223 1.00 48.28 176 GLY A C 1
ATOM 1441 O O . GLY A 1 176 ? 0.281 37.216 -7.550 1.00 48.28 176 GLY A O 1
ATOM 1442 N N . ASP A 1 177 ? -1.010 39.008 -8.069 1.00 55.88 177 ASP A N 1
ATOM 1443 C CA . ASP A 1 177 ? -0.658 39.153 -9.480 1.00 55.88 177 ASP A CA 1
ATOM 1444 C C . ASP A 1 177 ? 0.857 39.370 -9.574 1.00 55.88 177 ASP A C 1
ATOM 1446 O O . ASP A 1 177 ? 1.340 40.468 -9.297 1.00 55.88 177 ASP A O 1
ATOM 1450 N N . ASP A 1 178 ? 1.617 38.344 -9.943 1.00 51.31 178 ASP A N 1
ATOM 1451 C CA . ASP A 1 178 ? 2.809 38.602 -10.734 1.00 51.31 178 ASP A CA 1
ATOM 1452 C C . ASP A 1 178 ? 3.067 37.465 -11.717 1.00 51.31 178 ASP A C 1
ATOM 1454 O O . ASP A 1 178 ? 3.329 36.305 -11.390 1.00 51.31 178 ASP A O 1
ATOM 1458 N N . ASP A 1 179 ? 2.919 37.881 -12.958 1.00 58.00 179 ASP A N 1
ATOM 1459 C CA . ASP A 1 179 ? 3.233 37.238 -14.207 1.00 58.00 179 ASP A CA 1
ATOM 1460 C C . ASP A 1 179 ? 4.667 36.689 -14.187 1.00 58.00 179 ASP A C 1
ATOM 1462 O O . ASP A 1 179 ? 5.630 37.435 -14.302 1.00 58.00 179 ASP A O 1
ATOM 1466 N N . THR A 1 180 ? 4.844 35.373 -14.046 1.00 48.50 180 THR A N 1
ATOM 1467 C CA . THR A 1 180 ? 5.956 34.678 -14.712 1.00 48.50 180 THR A CA 1
ATOM 1468 C C . THR A 1 180 ? 5.658 33.194 -14.897 1.00 48.50 180 THR A C 1
ATOM 1470 O O . THR A 1 180 ? 5.475 32.411 -13.966 1.00 48.50 180 THR A O 1
ATOM 1473 N N . THR A 1 181 ? 5.667 32.820 -16.169 1.00 50.09 181 THR A N 1
ATOM 1474 C CA . THR A 1 181 ? 5.594 31.499 -16.794 1.00 50.09 181 THR A CA 1
ATOM 1475 C C . THR A 1 181 ? 6.646 30.501 -16.289 1.00 50.09 181 THR A C 1
ATOM 1477 O O . THR A 1 181 ? 7.503 30.056 -17.054 1.00 50.09 181 THR A O 1
ATOM 1480 N N . ASN A 1 182 ? 6.598 30.108 -15.019 1.00 48.19 182 ASN A N 1
ATOM 1481 C CA . ASN A 1 182 ? 7.267 28.888 -14.590 1.00 48.19 182 ASN A CA 1
ATOM 1482 C C . ASN A 1 182 ? 6.326 27.718 -14.892 1.00 48.19 182 ASN A C 1
ATOM 1484 O O . ASN A 1 182 ? 5.266 27.627 -14.268 1.00 48.19 182 ASN A O 1
ATOM 1488 N N . PRO A 1 183 ? 6.656 26.841 -15.864 1.00 49.53 183 PRO A N 1
ATOM 1489 C CA . PRO A 1 183 ? 5.862 25.648 -16.095 1.00 49.53 183 PRO A CA 1
ATOM 1490 C C . PRO A 1 183 ? 5.828 24.904 -14.771 1.00 49.53 183 PRO A C 1
ATOM 1492 O O . PRO A 1 183 ? 6.890 24.631 -14.209 1.00 49.53 183 PRO A O 1
ATOM 1495 N N . ILE A 1 184 ? 4.611 24.663 -14.267 1.00 52.38 184 ILE A N 1
ATOM 1496 C CA . ILE A 1 184 ? 4.318 23.821 -13.106 1.00 52.38 184 ILE A CA 1
ATOM 1497 C C . ILE A 1 184 ? 5.319 22.679 -13.164 1.00 52.38 184 ILE A C 1
ATOM 1499 O O . ILE A 1 184 ? 5.242 21.852 -14.077 1.00 52.38 184 ILE A O 1
ATOM 1503 N N . SER A 1 185 ? 6.324 22.721 -12.284 1.00 52.16 185 SER A N 1
ATOM 1504 C CA . SER A 1 185 ? 7.367 21.710 -12.256 1.00 52.16 185 SER A CA 1
ATOM 1505 C C . SER A 1 185 ? 6.620 20.397 -12.172 1.00 52.16 185 SER A C 1
ATOM 1507 O O . SER A 1 185 ? 5.809 20.213 -11.263 1.00 52.16 185 SER A O 1
ATOM 1509 N N . SER A 1 186 ? 6.760 19.567 -13.209 1.00 57.03 186 SER A N 1
ATOM 1510 C CA . SER A 1 186 ? 6.020 18.318 -13.327 1.00 57.03 186 SER A CA 1
ATOM 1511 C C . SER A 1 186 ? 6.172 17.608 -11.997 1.00 57.03 186 SER A C 1
ATOM 1513 O O . SER A 1 186 ? 7.294 17.252 -11.632 1.00 57.03 186 SER A O 1
ATOM 1515 N N . ILE A 1 187 ? 5.088 17.543 -11.224 1.00 62.09 187 ILE A N 1
ATOM 1516 C CA . ILE A 1 187 ? 5.125 17.059 -9.852 1.00 62.09 187 ILE A CA 1
ATOM 1517 C C . ILE A 1 187 ? 5.548 15.599 -9.964 1.00 62.09 187 ILE A C 1
ATOM 1519 O O . ILE A 1 187 ? 4.759 14.741 -10.337 1.00 62.09 187 ILE A O 1
ATOM 1523 N N . GLU A 1 188 ? 6.838 15.363 -9.741 1.00 73.38 188 GLU A N 1
ATOM 1524 C CA . GLU A 1 188 ? 7.455 14.052 -9.888 1.00 73.38 188 GLU A CA 1
ATOM 1525 C C . GLU A 1 188 ? 6.758 13.037 -8.975 1.00 73.38 188 GLU A C 1
ATOM 1527 O O . GLU A 1 188 ? 6.401 13.338 -7.842 1.00 73.38 188 GLU A O 1
ATOM 1532 N N . TYR A 1 189 ? 6.493 11.841 -9.471 1.00 78.25 189 TYR A N 1
ATOM 1533 C CA . TYR A 1 189 ? 5.904 10.783 -8.658 1.00 78.25 189 TYR A CA 1
ATOM 1534 C C . TYR A 1 189 ? 6.772 10.487 -7.419 1.00 78.25 189 TYR A C 1
ATOM 1536 O O . TYR A 1 189 ? 7.999 10.562 -7.485 1.00 78.25 189 TYR A O 1
ATOM 1544 N N . SER A 1 190 ? 6.143 10.158 -6.285 1.00 84.12 190 SER A N 1
ATOM 1545 C CA . SER A 1 190 ? 6.846 9.763 -5.057 1.00 84.12 190 SER A CA 1
ATOM 1546 C C . SER A 1 190 ? 6.269 8.465 -4.504 1.00 84.12 190 SER A C 1
ATOM 1548 O O . SER A 1 190 ? 5.489 8.489 -3.552 1.00 84.12 190 SER A O 1
ATOM 1550 N N . GLY A 1 191 ? 6.675 7.339 -5.085 1.00 85.19 191 GLY A N 1
ATOM 1551 C CA . GLY A 1 191 ? 6.284 6.016 -4.606 1.00 85.19 191 GLY A CA 1
ATOM 1552 C C . GLY A 1 191 ? 6.723 5.760 -3.170 1.00 85.19 191 GLY A C 1
ATOM 1553 O O . GLY A 1 191 ? 7.855 6.066 -2.792 1.00 85.19 191 GLY A O 1
ATOM 1554 N N . HIS A 1 192 ? 5.816 5.211 -2.369 1.00 88.44 192 HIS A N 1
ATOM 1555 C CA . HIS A 1 192 ? 6.065 4.880 -0.975 1.00 88.44 192 HIS A CA 1
ATOM 1556 C C . HIS A 1 192 ? 5.218 3.694 -0.535 1.00 88.44 192 HIS A C 1
ATOM 1558 O O . HIS A 1 192 ? 4.001 3.688 -0.725 1.00 88.44 192 HIS A O 1
ATOM 1564 N N . TYR A 1 193 ? 5.857 2.691 0.059 1.00 90.00 193 TYR A N 1
ATOM 1565 C CA . TYR A 1 193 ? 5.141 1.531 0.562 1.00 90.00 193 TYR A CA 1
ATOM 1566 C C . TYR A 1 193 ? 4.644 1.764 1.984 1.00 90.00 193 TYR A C 1
ATOM 1568 O O . TYR A 1 193 ? 5.394 2.182 2.868 1.00 90.00 193 TYR A O 1
ATOM 1576 N N . CYS A 1 194 ? 3.386 1.410 2.217 1.00 91.88 194 CYS A N 1
ATOM 1577 C CA . CYS A 1 194 ? 2.754 1.466 3.526 1.00 91.88 194 CYS A CA 1
ATOM 1578 C C . CYS A 1 194 ? 2.100 0.132 3.877 1.00 91.88 194 CYS A C 1
ATOM 1580 O O . CYS A 1 194 ? 1.686 -0.619 2.997 1.00 91.88 194 CYS A O 1
ATOM 1582 N N . LEU A 1 195 ? 1.957 -0.139 5.173 1.00 92.62 195 LEU A N 1
ATOM 1583 C CA . LEU A 1 195 ? 1.243 -1.310 5.673 1.00 92.62 195 LEU A CA 1
ATOM 1584 C C . LEU A 1 195 ? -0.182 -0.920 6.060 1.00 92.62 195 LEU A C 1
ATOM 1586 O O . LEU A 1 195 ? -0.371 -0.067 6.921 1.00 92.62 195 LEU A O 1
ATOM 1590 N N . ILE A 1 196 ? -1.182 -1.566 5.478 1.00 95.50 196 ILE A N 1
ATOM 1591 C CA . ILE A 1 196 ? -2.565 -1.542 5.941 1.00 95.50 196 ILE A CA 1
ATOM 1592 C C . ILE A 1 196 ? -2.736 -2.602 7.018 1.00 95.50 196 ILE A C 1
ATOM 1594 O O . ILE A 1 196 ? -2.535 -3.797 6.787 1.00 95.50 196 ILE A O 1
ATOM 1598 N N . CYS A 1 197 ? -3.147 -2.141 8.189 1.00 92.75 197 CYS A N 1
ATOM 1599 C CA . CYS A 1 197 ? -3.291 -2.955 9.389 1.00 92.75 197 CYS A CA 1
ATOM 1600 C C . CYS A 1 197 ? -4.749 -3.352 9.661 1.00 92.75 197 CYS A C 1
ATOM 1602 O O . CYS A 1 197 ? -5.005 -4.142 10.570 1.00 92.75 197 CYS A O 1
ATOM 1604 N N . GLY A 1 198 ? -5.692 -2.765 8.919 1.00 95.69 198 GLY A N 1
ATOM 1605 C CA . GLY A 1 198 ? -7.119 -3.052 8.985 1.00 95.69 198 GLY A CA 1
ATOM 1606 C C . GLY A 1 198 ? -7.974 -1.824 8.683 1.00 95.69 198 GLY A C 1
ATOM 1607 O O . GLY A 1 198 ? -7.494 -0.821 8.152 1.00 95.69 198 GLY A O 1
ATOM 1608 N N . ILE A 1 199 ? -9.244 -1.905 9.067 1.00 97.56 199 ILE A N 1
ATOM 1609 C CA . ILE A 1 199 ? -10.192 -0.789 9.037 1.00 97.56 199 ILE A CA 1
ATOM 1610 C C . ILE A 1 199 ? -10.615 -0.410 10.457 1.00 97.56 199 ILE A C 1
ATOM 1612 O O . ILE A 1 199 ? -10.655 -1.263 11.345 1.00 97.56 199 ILE A O 1
ATOM 1616 N N . SER A 1 200 ? -10.933 0.866 10.669 1.00 97.25 200 SER A N 1
ATOM 1617 C CA . SER A 1 200 ? -11.579 1.342 11.893 1.00 97.25 200 SER A CA 1
ATOM 1618 C C . SER A 1 200 ? -12.957 1.895 11.565 1.00 97.25 200 SER A C 1
ATOM 1620 O O . SER A 1 200 ? -13.114 2.673 10.628 1.00 97.25 200 SER A O 1
ATOM 1622 N N . THR A 1 201 ? -13.948 1.491 12.353 1.00 97.00 201 THR A N 1
ATOM 1623 C CA . THR A 1 201 ? -15.312 2.036 12.330 1.00 97.00 201 THR A CA 1
ATOM 1624 C C . THR A 1 201 ? -15.574 2.942 13.539 1.00 97.00 201 THR A C 1
ATOM 1626 O O . THR A 1 201 ? -16.723 3.281 13.809 1.00 97.00 201 THR A O 1
ATOM 1629 N N . ASP A 1 202 ? -14.540 3.285 14.319 1.00 97.88 202 ASP A N 1
ATOM 1630 C CA . ASP A 1 202 ? -14.664 4.209 15.450 1.00 97.88 202 ASP A CA 1
ATOM 1631 C C . ASP A 1 202 ? -14.883 5.633 14.923 1.00 97.88 202 ASP A C 1
ATOM 1633 O O . ASP A 1 202 ? -14.103 6.141 14.112 1.00 97.88 202 ASP A O 1
ATOM 1637 N N . GLU A 1 203 ? -15.938 6.297 15.394 1.00 97.12 203 GLU A N 1
ATOM 1638 C CA . GLU A 1 203 ? -16.290 7.654 14.969 1.00 97.12 203 GLU A CA 1
ATOM 1639 C C . GLU A 1 203 ? -15.148 8.657 15.175 1.00 97.12 203 GLU A C 1
ATOM 1641 O O . GLU A 1 203 ? -14.997 9.582 14.373 1.00 97.12 203 GLU A O 1
ATOM 1646 N N . LYS A 1 204 ? -14.315 8.482 16.210 1.00 96.88 204 LYS A N 1
ATOM 1647 C CA . LYS A 1 204 ? -13.160 9.354 16.473 1.00 96.88 204 LYS A CA 1
ATOM 1648 C C . LYS A 1 204 ? -12.072 9.164 15.427 1.00 96.88 204 LYS A C 1
ATOM 1650 O O . LYS A 1 204 ? -11.531 10.155 14.942 1.00 96.88 204 LYS A O 1
ATOM 1655 N N . ASP A 1 205 ? -11.783 7.919 15.059 1.00 96.50 205 ASP A N 1
ATOM 1656 C CA . ASP A 1 205 ? -10.777 7.586 14.047 1.00 96.50 205 ASP A CA 1
ATOM 1657 C C . ASP A 1 205 ? -11.228 8.057 12.656 1.00 96.50 205 ASP A C 1
ATOM 1659 O O . ASP A 1 205 ? -10.438 8.618 11.893 1.00 96.50 205 ASP A O 1
ATOM 1663 N N . ILE A 1 206 ? -12.517 7.888 12.339 1.00 96.19 206 ILE A N 1
ATOM 1664 C CA . ILE A 1 206 ? -13.129 8.385 11.099 1.00 96.19 206 ILE A CA 1
ATOM 1665 C C . ILE A 1 206 ? -13.078 9.913 11.063 1.00 96.19 206 ILE A C 1
ATOM 1667 O O . ILE A 1 206 ? -12.638 10.493 10.070 1.00 96.19 206 ILE A O 1
ATOM 1671 N N . SER A 1 207 ? -13.480 10.578 12.150 1.00 94.19 207 SER A N 1
ATOM 1672 C CA . SER A 1 207 ? -13.432 12.040 12.254 1.00 94.19 207 SER A CA 1
ATOM 1673 C C . SER A 1 207 ? -12.004 12.557 12.101 1.00 94.19 207 SER A C 1
ATOM 1675 O O . SER A 1 207 ? -11.770 13.512 11.364 1.00 94.19 207 SER A O 1
ATOM 1677 N N . TYR A 1 208 ? -11.029 11.897 12.731 1.00 93.19 208 TYR A N 1
ATOM 1678 C CA . TYR A 1 208 ? -9.615 12.228 12.582 1.00 93.19 208 TYR A CA 1
ATOM 1679 C C . TYR A 1 208 ? -9.142 12.076 11.130 1.00 93.19 208 TYR A C 1
ATOM 1681 O O . TYR A 1 208 ? -8.469 12.970 10.611 1.00 93.19 208 TYR A O 1
ATOM 1689 N N . ALA A 1 209 ? -9.513 10.987 10.451 1.00 93.69 209 ALA A N 1
ATOM 1690 C CA . ALA A 1 209 ? -9.179 10.775 9.043 1.00 93.69 209 ALA A CA 1
ATOM 1691 C C . ALA A 1 209 ? -9.786 11.863 8.137 1.00 93.69 209 ALA A C 1
ATOM 1693 O O . ALA A 1 209 ? -9.092 12.405 7.270 1.00 93.69 209 ALA A O 1
ATOM 1694 N N . LYS A 1 210 ? -11.057 12.225 8.369 1.00 92.31 210 LYS A N 1
ATOM 1695 C CA . LYS A 1 210 ? -11.773 13.264 7.610 1.00 92.31 210 LYS A CA 1
ATOM 1696 C C . LYS A 1 210 ? -11.173 14.653 7.830 1.00 92.31 210 LYS A C 1
ATOM 1698 O O . LYS A 1 210 ? -10.865 15.319 6.853 1.00 92.31 210 LYS A O 1
ATOM 1703 N N . ILE A 1 211 ? -10.891 15.052 9.075 1.00 88.94 211 ILE A N 1
ATOM 1704 C CA . ILE A 1 211 ? -10.265 16.355 9.397 1.00 88.94 211 ILE A CA 1
ATOM 1705 C C . ILE A 1 211 ? -8.904 16.519 8.709 1.00 88.94 211 ILE A C 1
ATOM 1707 O O . ILE A 1 211 ? -8.516 17.623 8.333 1.00 88.94 211 ILE A O 1
ATOM 1711 N N . ASN A 1 212 ? -8.155 15.428 8.553 1.00 83.44 212 ASN A N 1
ATOM 1712 C CA . ASN A 1 212 ? -6.855 15.475 7.896 1.00 83.44 212 ASN A CA 1
ATOM 1713 C C . ASN A 1 212 ? -6.941 15.431 6.365 1.00 83.44 212 ASN A C 1
ATOM 1715 O O . ASN A 1 212 ? -5.898 15.574 5.720 1.00 83.44 212 ASN A O 1
ATOM 1719 N N . THR A 1 213 ? -8.126 15.232 5.786 1.00 81.06 213 THR A N 1
ATOM 1720 C CA . THR A 1 213 ? -8.375 15.197 4.339 1.00 81.06 213 THR A CA 1
ATOM 1721 C C . THR A 1 213 ? -8.879 16.567 3.901 1.00 81.06 213 THR A C 1
ATOM 1723 O O . THR A 1 213 ? -9.880 17.055 4.404 1.00 81.06 213 THR A O 1
ATOM 1726 N N . VAL A 1 214 ? -8.135 17.231 3.017 1.00 67.56 214 VAL A N 1
ATOM 1727 C CA . VAL A 1 214 ? -8.328 18.659 2.689 1.00 67.56 214 VAL A CA 1
ATOM 1728 C C . VAL A 1 214 ? -9.300 18.849 1.513 1.00 67.56 214 VAL A C 1
ATOM 1730 O O . VAL A 1 214 ? -9.347 19.906 0.910 1.00 67.56 214 VAL A O 1
ATOM 1733 N N . GLU A 1 215 ? -10.054 17.823 1.134 1.00 67.81 215 GLU A N 1
ATOM 1734 C CA . GLU A 1 215 ? -10.680 17.776 -0.189 1.00 67.81 215 GLU A CA 1
ATOM 1735 C C . GLU A 1 215 ? -12.187 17.970 -0.148 1.00 67.81 215 GLU A C 1
ATOM 1737 O O . GLU A 1 215 ? -12.863 17.441 0.729 1.00 67.81 215 GLU A O 1
ATOM 1742 N N . ASP A 1 216 ? -12.697 18.667 -1.167 1.00 57.50 216 ASP A N 1
ATOM 1743 C CA . ASP A 1 216 ? -14.118 18.982 -1.376 1.00 57.50 216 ASP A CA 1
ATOM 1744 C C . ASP A 1 216 ? -14.996 17.752 -1.670 1.00 57.50 216 ASP A C 1
ATOM 1746 O O . ASP A 1 216 ? -16.211 17.874 -1.832 1.00 57.50 216 ASP A O 1
ATOM 1750 N N . GLN A 1 217 ? -14.405 16.559 -1.773 1.00 68.31 217 GLN A N 1
ATOM 1751 C CA . GLN A 1 217 ? -15.178 15.330 -1.875 1.00 68.31 217 GLN A CA 1
ATOM 1752 C C . GLN A 1 217 ? -15.577 14.873 -0.478 1.00 68.31 217 GLN A C 1
ATOM 1754 O O . GLN A 1 217 ? -14.741 14.428 0.310 1.00 68.31 217 GLN A O 1
ATOM 1759 N N . GLU A 1 218 ? -16.877 14.970 -0.192 1.00 77.38 218 GLU A N 1
ATOM 1760 C CA . GLU A 1 218 ? -17.464 14.308 0.964 1.00 77.38 218 GLU A CA 1
ATOM 1761 C C . GLU A 1 218 ? -17.167 12.811 0.876 1.00 77.38 218 GLU A C 1
ATOM 1763 O O . GLU A 1 218 ? -17.673 12.100 0.011 1.00 77.38 218 GLU A O 1
ATOM 1768 N N . ASP A 1 219 ? -16.314 12.341 1.781 1.00 82.00 219 ASP A N 1
ATOM 1769 C CA . ASP A 1 219 ? -16.135 10.920 2.006 1.00 82.00 219 ASP A CA 1
ATOM 1770 C C . ASP A 1 219 ? -17.288 10.442 2.905 1.00 82.00 219 ASP A C 1
ATOM 1772 O O . ASP A 1 219 ? -17.335 10.751 4.105 1.00 82.00 219 ASP A O 1
ATOM 1776 N N . ASP A 1 220 ? -18.253 9.740 2.314 1.00 90.19 220 ASP A N 1
ATOM 1777 C CA . ASP A 1 220 ? -19.464 9.236 2.973 1.00 90.19 220 ASP A CA 1
ATOM 1778 C C . ASP A 1 220 ? -19.261 7.871 3.649 1.00 90.19 220 ASP A C 1
ATOM 1780 O O . ASP A 1 220 ? -20.181 7.339 4.278 1.00 90.19 220 ASP A O 1
ATOM 1784 N N . HIS A 1 221 ? -18.042 7.327 3.607 1.00 94.44 221 HIS A N 1
ATOM 1785 C CA . HIS A 1 221 ? -17.751 6.036 4.202 1.00 94.44 221 HIS A CA 1
ATOM 1786 C C . HIS A 1 221 ? -17.867 6.113 5.731 1.00 94.44 221 HIS A C 1
ATOM 1788 O O . HIS A 1 221 ? -17.485 7.088 6.396 1.00 94.44 221 HIS A O 1
ATOM 1794 N N . ASN A 1 222 ? -18.389 5.028 6.298 1.00 96.50 222 ASN A N 1
ATOM 1795 C CA . ASN A 1 222 ? -18.543 4.806 7.735 1.00 96.50 222 ASN A CA 1
ATOM 1796 C C . ASN A 1 222 ? -17.335 4.075 8.350 1.00 96.50 222 ASN A C 1
ATOM 1798 O O . ASN A 1 222 ? -17.453 3.460 9.410 1.00 96.50 222 ASN A O 1
ATOM 1802 N N . TYR A 1 223 ? -16.184 4.120 7.678 1.00 97.50 223 TYR A N 1
ATOM 1803 C CA . TYR A 1 223 ? -14.923 3.556 8.139 1.00 97.50 223 TYR A CA 1
ATOM 1804 C C . TYR A 1 223 ? -13.741 4.384 7.629 1.00 97.50 223 TYR A C 1
ATOM 1806 O O . TYR A 1 223 ? -13.860 5.167 6.686 1.00 97.50 223 TYR A O 1
ATOM 1814 N N . CYS A 1 224 ? -12.579 4.192 8.243 1.00 97.50 224 CYS A N 1
ATOM 1815 C CA . CYS A 1 224 ? -11.301 4.664 7.727 1.00 97.50 224 CYS A CA 1
ATOM 1816 C C . CYS A 1 224 ? -10.289 3.517 7.653 1.00 97.50 224 CYS A C 1
ATOM 1818 O O . CYS A 1 224 ? -10.415 2.491 8.329 1.00 97.50 224 CYS A O 1
ATOM 1820 N N . ILE A 1 225 ? -9.283 3.685 6.801 1.00 97.69 225 ILE A N 1
ATOM 1821 C CA . ILE A 1 225 ? -8.189 2.732 6.639 1.00 97.69 225 ILE A CA 1
ATOM 1822 C C . ILE A 1 225 ? -7.140 3.029 7.701 1.00 97.69 225 ILE A C 1
ATOM 1824 O O . ILE A 1 225 ? -6.653 4.158 7.813 1.00 97.69 225 ILE A O 1
ATOM 1828 N N . VAL A 1 226 ? -6.784 2.001 8.469 1.00 97.00 226 VAL A N 1
ATOM 1829 C CA . VAL A 1 226 ? -5.713 2.069 9.459 1.00 97.00 226 VAL A CA 1
ATOM 1830 C C . VAL A 1 226 ? -4.426 1.603 8.803 1.00 97.00 226 VAL A C 1
ATOM 1832 O O . VAL A 1 226 ? -4.328 0.460 8.352 1.00 97.00 226 VAL A O 1
ATOM 1835 N N . MET A 1 227 ? -3.411 2.459 8.803 1.00 94.81 227 MET A N 1
ATOM 1836 C CA . MET A 1 227 ? -2.131 2.148 8.182 1.00 94.81 227 MET A CA 1
ATOM 1837 C C . MET A 1 227 ? -0.935 2.514 9.061 1.00 94.81 227 MET A C 1
ATOM 1839 O O . MET A 1 227 ? -0.966 3.470 9.836 1.00 94.81 227 MET A O 1
ATOM 1843 N N . LYS A 1 228 ? 0.154 1.766 8.906 1.00 91.00 228 LYS A N 1
ATOM 1844 C CA . LYS A 1 228 ? 1.485 2.103 9.399 1.00 91.00 228 LYS A CA 1
ATOM 1845 C C . LYS A 1 228 ? 2.316 2.592 8.217 1.00 91.00 228 LYS A C 1
ATOM 1847 O O . LYS A 1 228 ? 2.535 1.869 7.247 1.00 91.00 228 LYS A O 1
ATOM 1852 N N . ASN A 1 229 ? 2.773 3.831 8.321 1.00 87.69 229 ASN A N 1
ATOM 1853 C CA . ASN A 1 229 ? 3.665 4.446 7.353 1.00 87.69 229 ASN A CA 1
ATOM 1854 C C . ASN A 1 229 ? 5.103 4.365 7.891 1.00 87.69 229 ASN A C 1
ATOM 1856 O O . ASN A 1 229 ? 5.373 4.972 8.930 1.00 87.69 229 ASN A O 1
ATOM 1860 N N . PRO A 1 230 ? 6.020 3.643 7.221 1.00 80.81 230 PRO A N 1
ATOM 1861 C CA . PRO A 1 230 ? 7.410 3.522 7.662 1.00 80.81 230 PRO A CA 1
ATOM 1862 C C . PRO A 1 230 ? 8.134 4.864 7.828 1.00 80.81 230 PRO A C 1
ATOM 1864 O O . PRO A 1 230 ? 8.898 5.046 8.769 1.00 80.81 230 PRO A O 1
ATOM 1867 N N . GLY A 1 231 ? 7.797 5.862 7.003 1.00 78.44 231 GLY A N 1
ATOM 1868 C CA . GLY A 1 231 ? 8.332 7.224 7.120 1.00 78.44 231 GLY A CA 1
ATOM 1869 C C . GLY A 1 231 ? 7.875 7.973 8.373 1.00 78.44 231 GLY A C 1
ATOM 1870 O O . GLY A 1 231 ? 8.397 9.042 8.679 1.00 78.44 231 GLY A O 1
ATOM 1871 N N . LEU A 1 232 ? 6.912 7.424 9.119 1.00 78.31 232 LEU A N 1
ATOM 1872 C CA . LEU A 1 232 ? 6.373 7.970 10.361 1.00 78.31 232 LEU A CA 1
ATOM 1873 C C . LEU A 1 232 ? 6.483 6.909 11.462 1.00 78.31 232 LEU A C 1
ATOM 1875 O O . LEU A 1 232 ? 5.511 6.282 11.885 1.00 78.31 232 LEU A O 1
ATOM 1879 N N . TRP A 1 233 ? 7.714 6.738 11.935 1.00 60.62 233 TRP A N 1
ATOM 1880 C CA . TRP A 1 233 ? 8.205 5.681 12.821 1.00 60.62 233 TRP A CA 1
ATOM 1881 C C . TRP A 1 233 ? 7.354 5.307 14.057 1.00 60.62 233 TRP A C 1
ATOM 1883 O O . TRP A 1 233 ? 7.525 4.214 14.588 1.00 60.62 233 TRP A O 1
ATOM 1893 N N . LYS A 1 234 ? 6.366 6.092 14.514 1.00 67.56 234 LYS A N 1
ATOM 1894 C CA . LYS A 1 234 ? 5.661 5.827 15.793 1.00 67.56 234 LYS A CA 1
ATOM 1895 C C . LYS A 1 234 ? 4.140 5.930 15.795 1.00 67.56 234 LYS A C 1
ATOM 1897 O O . LYS A 1 234 ? 3.536 5.600 16.807 1.00 67.56 234 LYS A O 1
ATOM 1902 N N . THR A 1 235 ? 3.498 6.318 14.697 1.00 83.44 235 THR A N 1
ATOM 1903 C CA . THR A 1 235 ? 2.045 6.553 14.719 1.00 83.44 235 THR A CA 1
ATOM 1904 C C . THR A 1 235 ? 1.320 5.731 13.673 1.00 83.44 235 THR A C 1
ATOM 1906 O O . THR A 1 235 ? 1.734 5.675 12.516 1.00 83.44 235 THR A O 1
ATOM 1909 N N . LEU A 1 236 ? 0.212 5.122 14.090 1.00 90.62 236 LEU A N 1
ATOM 1910 C CA . LEU A 1 236 ? -0.822 4.711 13.153 1.00 90.62 236 LEU A CA 1
ATOM 1911 C C . LEU A 1 236 ? -1.374 5.958 12.467 1.00 90.62 236 LEU A C 1
ATOM 1913 O O . LEU A 1 236 ? -1.546 7.005 13.095 1.00 90.62 236 LEU A O 1
ATOM 1917 N N . GLN A 1 237 ? -1.632 5.838 11.175 1.00 93.00 237 GLN A N 1
ATOM 1918 C CA . GLN A 1 237 ? -2.365 6.828 10.413 1.00 93.00 237 GLN A CA 1
ATOM 1919 C C . GLN A 1 237 ? -3.754 6.284 10.110 1.00 93.00 237 GLN A C 1
ATOM 1921 O O . GLN A 1 237 ? -3.924 5.095 9.837 1.00 93.00 237 GLN A O 1
ATOM 1926 N N . PHE A 1 238 ? -4.727 7.184 10.133 1.00 95.38 238 PHE A N 1
ATOM 1927 C CA . PHE A 1 238 ? -6.095 6.916 9.725 1.00 95.38 238 PHE A CA 1
ATOM 1928 C C . PHE A 1 238 ? -6.363 7.747 8.482 1.00 95.38 238 PHE A C 1
ATOM 1930 O O . PHE A 1 238 ? -6.192 8.969 8.500 1.00 95.38 238 PHE A O 1
ATOM 1937 N N . VAL A 1 239 ? -6.721 7.079 7.395 1.00 95.06 239 VAL A N 1
ATOM 1938 C CA . VAL A 1 239 ? -6.891 7.701 6.081 1.00 95.06 239 VAL A CA 1
ATOM 1939 C C . VAL A 1 239 ? -8.275 7.364 5.561 1.00 95.06 239 VAL A C 1
ATOM 1941 O O . VAL A 1 239 ? -8.763 6.249 5.747 1.00 95.06 239 VAL A O 1
ATOM 1944 N N . THR A 1 240 ? -8.939 8.339 4.948 1.00 95.75 240 THR A N 1
ATOM 1945 C CA . THR A 1 240 ? -10.250 8.099 4.349 1.00 95.75 240 THR A CA 1
ATOM 1946 C C . THR A 1 240 ? -10.116 7.162 3.140 1.00 95.75 240 THR A C 1
ATOM 1948 O O . THR A 1 240 ? -9.077 7.194 2.464 1.00 95.75 240 THR A O 1
ATOM 1951 N N . PRO A 1 241 ? -11.121 6.318 2.844 1.00 96.19 241 PRO A N 1
ATOM 1952 C CA . PRO A 1 241 ? -11.066 5.413 1.697 1.00 96.19 241 PRO A CA 1
ATOM 1953 C C . PRO A 1 241 ? -10.792 6.141 0.381 1.00 96.19 241 PRO A C 1
ATOM 1955 O O . PRO A 1 241 ? -9.917 5.715 -0.371 1.00 96.19 241 PRO A O 1
ATOM 1958 N N . THR A 1 242 ? -11.432 7.290 0.152 1.00 94.81 242 THR A N 1
ATOM 1959 C CA . THR A 1 242 ? -11.262 8.076 -1.083 1.00 94.81 242 THR A CA 1
ATOM 1960 C C . THR A 1 242 ? -9.818 8.539 -1.271 1.00 94.81 242 THR A C 1
ATOM 1962 O O . THR A 1 242 ? -9.224 8.379 -2.341 1.00 94.81 242 THR A O 1
ATOM 1965 N N . ARG A 1 243 ? -9.207 9.079 -0.209 1.00 93.81 243 ARG A N 1
ATOM 1966 C CA . ARG A 1 243 ? -7.825 9.571 -0.256 1.00 93.81 243 ARG A CA 1
ATOM 1967 C C . ARG A 1 243 ? -6.831 8.439 -0.464 1.00 93.81 243 ARG A C 1
ATOM 1969 O O . ARG A 1 243 ? -5.888 8.592 -1.242 1.00 93.81 243 ARG A O 1
ATOM 1976 N N . PHE A 1 244 ? -7.033 7.324 0.236 1.00 95.62 244 PHE A N 1
ATOM 1977 C CA . PHE A 1 244 ? -6.213 6.138 0.047 1.00 95.62 244 PHE A CA 1
ATOM 1978 C C . PHE A 1 244 ? -6.333 5.625 -1.390 1.00 95.62 244 PHE A C 1
ATOM 1980 O O . PHE A 1 244 ? -5.306 5.418 -2.030 1.00 95.62 244 PHE A O 1
ATOM 1987 N N . GLU A 1 245 ? -7.555 5.462 -1.915 1.00 95.69 245 GLU A N 1
ATOM 1988 C CA . GLU A 1 245 ? -7.764 4.918 -3.260 1.00 95.69 245 GLU A CA 1
ATOM 1989 C C . GLU A 1 245 ? -7.097 5.792 -4.306 1.00 95.69 245 GLU A C 1
ATOM 1991 O O . GLU A 1 245 ? -6.413 5.280 -5.185 1.00 95.69 245 GLU A O 1
ATOM 1996 N N . ARG A 1 246 ? -7.225 7.116 -4.187 1.00 93.88 246 ARG A N 1
ATOM 1997 C CA . ARG A 1 246 ? -6.563 8.015 -5.126 1.00 93.88 246 ARG A CA 1
ATOM 1998 C C . ARG A 1 246 ? -5.044 7.903 -5.047 1.00 93.88 246 ARG A C 1
ATOM 2000 O O . ARG A 1 246 ? -4.407 7.885 -6.091 1.00 93.88 246 ARG A O 1
ATOM 2007 N N . ALA A 1 247 ? -4.465 7.822 -3.847 1.00 94.31 247 ALA A N 1
ATOM 2008 C CA . ALA A 1 247 ? -3.020 7.651 -3.691 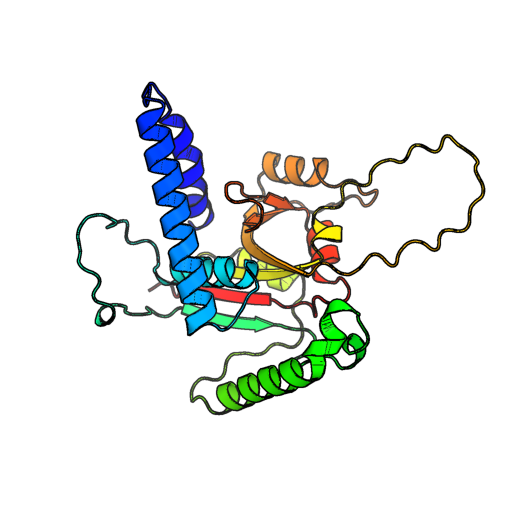1.00 94.31 247 ALA A CA 1
ATOM 2009 C C . ALA A 1 247 ? -2.533 6.302 -4.239 1.00 94.31 247 ALA A C 1
ATOM 2011 O O . ALA A 1 247 ? -1.456 6.232 -4.824 1.00 94.31 247 ALA A O 1
ATOM 2012 N N . TRP A 1 248 ? -3.328 5.249 -4.067 1.00 95.50 248 TRP A N 1
ATOM 2013 C CA . TRP A 1 248 ? -3.042 3.903 -4.551 1.00 95.50 248 TRP A CA 1
ATOM 2014 C C . TRP A 1 248 ? -3.220 3.762 -6.064 1.00 95.50 248 TRP A C 1
ATOM 2016 O O . TRP A 1 248 ? -2.428 3.081 -6.701 1.00 95.50 248 TRP A O 1
ATOM 2026 N N . ARG A 1 249 ? -4.200 4.446 -6.662 1.00 94.12 249 ARG A N 1
ATOM 2027 C CA . ARG A 1 249 ? -4.451 4.463 -8.115 1.00 94.12 249 ARG A CA 1
ATOM 2028 C C . ARG A 1 249 ? -3.667 5.541 -8.868 1.00 94.12 249 ARG A C 1
ATOM 2030 O O . ARG A 1 249 ? -3.881 5.736 -10.066 1.00 94.12 249 ARG A O 1
ATOM 2037 N N . SER A 1 250 ? -2.790 6.273 -8.184 1.00 91.56 250 SER A N 1
ATOM 2038 C CA . SER A 1 250 ? -1.924 7.267 -8.814 1.00 91.56 250 SER A CA 1
ATOM 2039 C C . SER A 1 250 ? -1.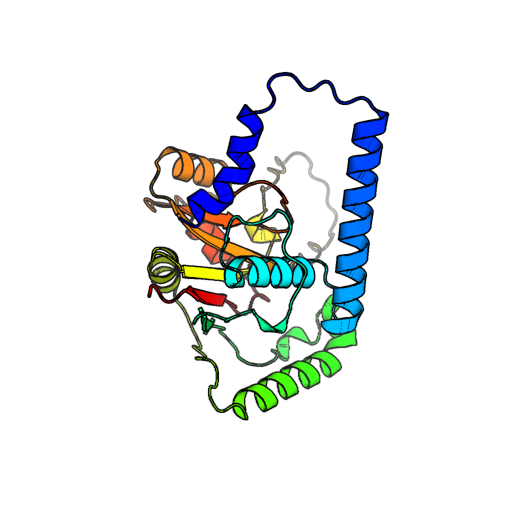021 6.642 -9.876 1.00 91.56 250 SER A C 1
ATOM 2041 O O . SER A 1 250 ? -0.609 5.490 -9.792 1.00 91.56 250 SER A O 1
ATOM 2043 N N . LYS A 1 251 ? -0.652 7.435 -10.884 1.00 86.75 251 LYS A N 1
ATOM 2044 C CA . LYS A 1 251 ? 0.304 6.998 -11.906 1.00 86.75 251 LYS A CA 1
ATOM 2045 C C . LYS A 1 251 ? 1.643 6.617 -11.256 1.00 86.75 251 LYS A C 1
ATOM 2047 O O . LYS A 1 251 ? 2.190 7.418 -10.503 1.00 86.75 251 LYS A O 1
ATOM 2052 N N . GLY A 1 252 ? 2.185 5.451 -11.614 1.00 82.38 252 GLY A N 1
ATOM 2053 C CA . GLY A 1 252 ? 3.475 4.952 -11.122 1.00 82.38 252 GLY A CA 1
ATOM 2054 C C . GLY A 1 252 ? 3.398 3.958 -9.961 1.00 82.38 252 GLY A C 1
ATOM 2055 O O . GLY A 1 252 ? 4.436 3.420 -9.585 1.00 82.38 252 GLY A O 1
ATOM 2056 N N . THR A 1 253 ? 2.217 3.714 -9.385 1.00 87.50 253 THR A N 1
ATOM 2057 C CA . THR A 1 253 ? 2.041 2.721 -8.307 1.00 87.50 253 THR A CA 1
ATOM 2058 C C . THR A 1 253 ? 1.724 1.320 -8.818 1.00 87.50 253 THR A C 1
ATOM 2060 O O . THR A 1 253 ? 1.770 0.376 -8.037 1.00 87.50 253 THR A O 1
ATOM 2063 N N . ASP A 1 254 ? 1.283 1.218 -10.076 1.00 87.25 254 ASP A N 1
ATOM 2064 C CA . ASP A 1 254 ? 0.746 0.015 -10.724 1.00 87.25 254 ASP A CA 1
ATOM 2065 C C . ASP A 1 254 ? -0.304 -0.739 -9.887 1.00 87.25 254 ASP A C 1
ATOM 2067 O O . ASP A 1 254 ? -0.613 -1.902 -10.127 1.00 87.25 254 ASP A O 1
ATOM 2071 N N . GLU A 1 255 ? -0.927 -0.027 -8.943 1.00 92.50 255 GLU A N 1
ATOM 2072 C CA . GLU A 1 255 ? -1.868 -0.565 -7.964 1.00 92.50 255 GLU A CA 1
ATOM 2073 C C . GLU A 1 255 ? -1.293 -1.756 -7.167 1.00 92.50 255 GLU A C 1
ATOM 2075 O O . GLU A 1 255 ? -2.037 -2.648 -6.759 1.00 92.50 255 GLU A O 1
ATOM 2080 N N . ASP A 1 256 ? 0.018 -1.754 -6.902 1.00 89.69 256 ASP A N 1
ATOM 2081 C CA . ASP A 1 256 ? 0.715 -2.856 -6.236 1.00 89.69 256 ASP A CA 1
ATOM 2082 C C . ASP A 1 256 ? 0.230 -3.079 -4.796 1.00 89.69 256 ASP A C 1
ATOM 2084 O O . ASP A 1 256 ? 0.280 -2.185 -3.942 1.00 89.69 256 ASP A O 1
ATOM 2088 N N . VAL A 1 257 ? -0.183 -4.316 -4.511 1.00 92.69 257 VAL A N 1
ATOM 2089 C CA . VAL A 1 257 ? -0.619 -4.787 -3.194 1.00 92.69 257 VAL A CA 1
ATOM 2090 C C . VAL A 1 257 ? -0.035 -6.173 -2.925 1.00 92.69 257 VAL A C 1
ATOM 2092 O O . VAL A 1 257 ? -0.260 -7.116 -3.681 1.00 92.69 257 VAL A O 1
ATOM 2095 N N . ILE A 1 258 ? 0.644 -6.344 -1.794 1.00 90.38 258 ILE A N 1
ATOM 2096 C CA . ILE A 1 258 ? 1.018 -7.656 -1.252 1.00 90.38 258 ILE A CA 1
ATOM 2097 C C . ILE A 1 258 ? 0.148 -7.920 -0.028 1.00 90.38 258 ILE A C 1
ATOM 2099 O O . ILE A 1 258 ? 0.322 -7.292 1.015 1.00 90.38 258 ILE A O 1
ATOM 2103 N N . ILE A 1 259 ? -0.782 -8.859 -0.138 1.00 91.38 259 ILE A N 1
ATOM 2104 C CA . ILE A 1 259 ? -1.595 -9.327 0.983 1.00 91.38 259 ILE A CA 1
ATOM 2105 C C . ILE A 1 259 ? -0.849 -10.448 1.688 1.00 91.38 259 ILE A C 1
ATOM 2107 O O . ILE A 1 259 ? -0.351 -11.373 1.048 1.00 91.38 259 ILE A O 1
ATOM 2111 N N . LEU A 1 260 ? -0.835 -10.390 3.013 1.00 89.25 260 LEU A N 1
ATOM 2112 C CA . LEU A 1 260 ? -0.292 -11.422 3.882 1.00 89.25 260 LEU A CA 1
ATOM 2113 C C . LEU A 1 260 ? -1.409 -11.895 4.799 1.00 89.25 260 LEU A C 1
ATOM 2115 O O . LEU A 1 260 ? -2.072 -11.082 5.441 1.00 89.25 260 LEU A O 1
ATOM 2119 N N . SER A 1 261 ? -1.590 -13.206 4.883 1.00 88.38 261 SER A N 1
ATOM 2120 C CA . SER A 1 261 ? -2.523 -13.843 5.803 1.00 88.38 261 SER A CA 1
ATOM 2121 C C . SER A 1 261 ? -1.768 -14.843 6.657 1.00 88.38 261 SER A C 1
ATOM 2123 O O . SER A 1 261 ? -1.142 -15.767 6.137 1.00 88.38 261 SER A O 1
ATOM 2125 N N . ARG A 1 262 ? -1.875 -14.708 7.976 1.00 83.06 262 ARG A N 1
ATOM 2126 C CA . ARG A 1 262 ? -1.471 -15.767 8.902 1.00 83.06 262 ARG A CA 1
ATOM 2127 C C . ARG A 1 262 ? -2.557 -16.844 8.900 1.00 83.06 262 ARG A C 1
ATOM 2129 O O . ARG A 1 262 ? -3.728 -16.508 9.061 1.00 83.06 262 ARG A O 1
ATOM 2136 N N . GLN A 1 263 ? -2.203 -18.111 8.684 1.00 71.50 263 GLN A N 1
ATOM 2137 C CA . GLN A 1 263 ? -3.154 -19.199 8.919 1.00 71.50 263 GLN A CA 1
ATOM 2138 C C . GLN A 1 263 ? -3.408 -19.298 10.429 1.00 71.50 263 GLN A C 1
ATOM 2140 O O . GLN A 1 263 ? -2.473 -19.474 11.210 1.00 71.50 263 GLN A O 1
ATOM 2145 N N . GLU A 1 264 ? -4.663 -19.117 10.846 1.00 64.50 264 GLU A N 1
ATOM 2146 C CA . GLU A 1 264 ? -5.083 -19.474 12.202 1.00 64.50 264 GLU A CA 1
ATOM 2147 C C . GLU A 1 264 ? -5.107 -21.011 12.269 1.00 64.50 264 GLU A C 1
ATOM 2149 O O . GLU A 1 264 ? -5.857 -21.647 11.526 1.00 64.50 264 GLU A O 1
ATOM 2154 N N . LEU A 1 265 ? -4.212 -21.588 13.081 1.00 54.06 265 LEU A N 1
ATOM 2155 C CA . LEU A 1 265 ? -4.207 -23.014 13.427 1.00 54.06 265 LEU A CA 1
ATOM 2156 C C . LEU A 1 265 ? -5.335 -23.337 14.412 1.00 54.06 265 LEU A C 1
ATOM 2158 O O . LEU A 1 265 ? -5.566 -22.510 15.324 1.00 54.06 265 LEU A O 1
#

Organism: Thalassiosira pseudonana (NCBI:txid35128)

Sequence (265 aa):
MILHWLRTDTDNQELKKGNNLTDDENDALIDKANELQHAENVWMKKYVGTESVWTIDLVMLLEHILRGDEHTLHQHRYDPSAFSYAAASYLFCSKQFEVDDTYSHFGYYRDAFSVDKLRVKKLFDTVHAMDHPPLLEKHITMNVLVDIVSRKGCVAIVLLDNRVLLRREKNTIEGGDDDTTNPISSIEYSGHYCLICGISTDEKDISYAKINTVEDQEDDHNYCIVMKNPGLWKTLQFVTPTRFERAWRSKGTDEDVIILSRQEL

Secondary structure (DSSP, 8-state):
-HHHHHHHHHHTTTT-SS----HHHHHHHHHHHHHHHHHHHHHHHHHT----HHHHHHHHHHHHHHHT-----SS----GGG-----EEEEEE-SSSS--GGGGGSHHHHTTHHHHHHHHHHHHHHHHTSSSPPEEES---HHHHHHHHTSTTEEEEEEEEHHHHH------------------------EEEEEEEEEE--HHHHHHHHHT---SS----S-EEEEE-TTSTT-EEEE-HHHHHHHHSSTTSTT-EEEEEE---

pLDDT: mean 72.77, std 18.61, range [29.06, 97.88]

InterPro domains:
  IPR018616 Protein GUCD1 [PF09778] (37-259)
  IPR018616 Protein GUCD1 [PTHR31400] (38-263)